Protein AF-A0A2Z5ZAD0-F1 (afdb_monomer)

Nearest PDB structures (foldseek):
  7xzi-assembly1_D  TM=7.780E-01  e=7.429E-01  Chlamydomonas reinhardtii
  8ras-assembly1_K  TM=3.087E-01  e=4.988E+00  Sinapis alba

Radius of gyration: 24.75 Å; Cα contacts (8 Å, |Δi|>4): 267; chains: 1; bounding box: 74×51×70 Å

Mean predicted aligned error: 11.35 Å

Solvent-accessible surface area (backbone atoms only — not comparable to full-atom values): 16618 Å² total; per-residue (Å²): 132,85,52,76,64,58,56,52,50,52,52,49,53,50,50,51,50,51,52,51,50,52,49,31,46,69,38,61,42,81,79,68,78,66,84,68,85,71,83,74,89,68,86,64,77,58,50,71,76,87,48,51,64,97,51,88,67,83,58,90,46,76,68,22,68,76,75,56,51,79,88,71,82,52,67,83,68,75,45,76,42,93,90,40,99,81,20,34,35,30,73,53,41,68,65,64,37,62,55,49,43,44,60,51,48,46,39,39,71,76,67,66,48,58,57,87,43,73,64,58,56,48,50,45,50,46,56,26,47,53,33,48,56,47,40,51,53,49,50,49,48,63,69,47,56,63,50,65,77,76,42,92,64,60,74,70,55,56,66,58,48,62,74,53,42,67,60,50,64,55,46,51,76,78,42,83,64,64,60,92,85,42,69,56,62,62,63,50,50,41,51,54,30,51,49,48,26,50,51,39,33,34,49,47,85,51,54,57,37,49,59,87,63,59,37,84,44,74,47,78,55,94,92,37,80,38,59,26,37,33,40,75,74,82,40,65,54,46,68,78,37,81,55,59,52,71,58,29,45,49,34,65,74,74,36,51,71,55,54,56,53,49,56,66,49,33,80,82,40,97,56,75,67,73,32,75,94,83,110

pLDDT: mean 78.43, std 12.33, range [33.16, 92.31]

Foldseek 3Di:
DCDPVNVVVVVVVVVVVVVVCVVCVVLPNNPCVDPDPDPPDPPPQFAADDWCPPPADDAPDPVCVVPNHQDDFDAFDWADDPPDRQKIKTFGHPLADERGQVVLLCCCPVVVDFDPPPVVVVVLVCQQRVLVVLLVLLVCCVVCVVVVVVDVDCPPVVVSVVVNVVQLVVVVVVDPQDDPNDGVSSVVSNVVSSVSNSNSSNYDYSGVAHPVQWDWDWDQDPNDTTIMTIDDDDHVSQLVDADDLVVLVVCVPPPVVVVVVVVVCCVVGVYDNHHPVVD

Sequence (279 aa):
MTTIGDFILLKLIWIIHKIFRIFSYFLGHPFNKGIKITHTFSDFSKPEHITLWPGIQPALKWTEIFFTPVPKMNLIKKYNQKKFYTSFFTFDYSNINFLPNLISKTFYTHFKIYNEIDSLRKLRKNLFLWPMTYAHMLDIRATSSWFARFNPFDFPWNYFCILIDPFENYITRFLPVELFQVSIEMPFLLLVFGFLADQANHLVYTLPYISSEIKPSGIFIRRKLKKVLMFSTIPILWCKFRIPNDIREFWYSKHFNIIQFLILIKKDLNIDILPDRLI

Structure (mmCIF, N/CA/C/O backbone):
data_AF-A0A2Z5ZAD0-F1
#
_entry.id   AF-A0A2Z5ZAD0-F1
#
loop_
_atom_site.group_PDB
_atom_site.id
_atom_site.type_symbol
_atom_site.label_atom_id
_atom_site.label_alt_id
_atom_site.label_comp_id
_atom_site.label_asym_id
_atom_site.label_entity_id
_atom_site.label_seq_id
_atom_site.pdbx_PDB_ins_code
_atom_site.Cartn_x
_atom_site.Cartn_y
_atom_site.Cartn_z
_atom_site.occupancy
_atom_site.B_iso_or_equiv
_atom_site.auth_seq_id
_atom_site.auth_comp_id
_atom_site.auth_asym_id
_atom_site.auth_atom_id
_atom_site.pdbx_PDB_model_num
ATOM 1 N N . MET A 1 1 ? 40.641 24.802 4.481 1.00 45.94 1 MET A N 1
ATOM 2 C CA . MET A 1 1 ? 39.998 25.086 3.182 1.00 45.94 1 MET A CA 1
ATOM 3 C C . MET A 1 1 ? 38.840 24.116 3.016 1.00 45.94 1 MET A C 1
ATOM 5 O O . MET A 1 1 ? 39.054 23.000 2.569 1.00 45.94 1 MET A O 1
ATOM 9 N N . THR A 1 2 ? 37.644 24.492 3.471 1.00 51.25 2 THR A N 1
ATOM 10 C CA . THR A 1 2 ? 36.408 23.773 3.130 1.00 51.25 2 THR A CA 1
ATOM 11 C C . THR A 1 2 ? 36.163 23.995 1.648 1.00 51.25 2 THR A C 1
ATOM 13 O O . THR A 1 2 ? 36.183 25.131 1.170 1.00 51.25 2 THR A O 1
ATOM 16 N N . THR A 1 3 ? 36.069 22.910 0.893 1.00 65.44 3 THR A N 1
ATOM 17 C CA . THR A 1 3 ? 36.015 23.004 -0.561 1.00 65.44 3 THR A CA 1
ATOM 18 C C . THR A 1 3 ? 34.671 23.602 -0.970 1.00 65.44 3 THR A C 1
ATOM 20 O O . THR A 1 3 ? 33.655 23.393 -0.311 1.00 65.44 3 THR A O 1
ATOM 23 N N . ILE A 1 4 ? 34.641 24.367 -2.062 1.00 68.19 4 ILE A N 1
ATOM 24 C CA . ILE A 1 4 ? 33.407 24.949 -2.625 1.00 68.19 4 ILE A CA 1
ATOM 25 C C . ILE A 1 4 ? 32.317 23.869 -2.825 1.00 68.19 4 ILE A C 1
ATOM 27 O O . ILE A 1 4 ? 31.126 24.158 -2.701 1.00 68.19 4 ILE A O 1
ATOM 31 N N . GLY A 1 5 ? 32.727 22.611 -3.036 1.00 67.25 5 GLY A N 1
ATOM 32 C CA . GLY A 1 5 ? 31.850 21.440 -3.088 1.00 67.25 5 GLY A CA 1
ATOM 33 C C . GLY A 1 5 ? 31.084 21.161 -1.789 1.00 67.25 5 GLY A C 1
ATOM 34 O O . GLY A 1 5 ? 29.883 20.899 -1.850 1.00 67.25 5 GLY A O 1
ATOM 35 N N . ASP A 1 6 ? 31.713 21.303 -0.619 1.00 67.88 6 ASP A N 1
ATOM 36 C CA . ASP A 1 6 ? 31.070 21.067 0.685 1.00 67.88 6 ASP A CA 1
ATOM 37 C C . ASP A 1 6 ? 29.948 22.080 0.952 1.00 67.88 6 ASP A C 1
ATOM 39 O O . ASP A 1 6 ? 28.889 21.744 1.488 1.00 67.88 6 ASP A O 1
ATOM 43 N N . PHE A 1 7 ? 30.146 23.329 0.521 1.00 75.31 7 PHE A N 1
ATOM 44 C CA . PHE A 1 7 ? 29.144 24.386 0.654 1.00 75.31 7 PHE A CA 1
ATOM 45 C C . PHE A 1 7 ? 27.923 24.138 -0.243 1.00 75.31 7 PHE A C 1
ATOM 47 O O . PHE A 1 7 ? 26.784 24.329 0.187 1.00 75.31 7 PHE A O 1
ATOM 54 N N . ILE A 1 8 ? 28.144 23.670 -1.476 1.00 76.94 8 ILE A N 1
ATOM 55 C CA . ILE A 1 8 ? 27.065 23.305 -2.405 1.00 76.94 8 ILE A CA 1
ATOM 56 C C . ILE A 1 8 ? 26.293 22.092 -1.874 1.00 76.94 8 ILE A C 1
ATOM 58 O O . ILE A 1 8 ? 25.061 22.119 -1.863 1.00 76.94 8 ILE A O 1
ATOM 62 N N . LEU A 1 9 ? 26.994 21.073 -1.365 1.00 74.94 9 LEU A N 1
ATOM 63 C CA . LEU A 1 9 ? 26.389 19.885 -0.761 1.00 74.94 9 LEU A CA 1
ATOM 64 C C . LEU A 1 9 ? 25.503 20.254 0.440 1.00 74.94 9 LEU A C 1
ATOM 66 O O . LEU A 1 9 ? 24.348 19.840 0.507 1.00 74.94 9 LEU A O 1
ATOM 70 N N . LEU A 1 10 ? 26.001 21.093 1.353 1.00 80.31 10 LEU A N 1
ATOM 71 C CA . LEU A 1 10 ? 25.234 21.579 2.507 1.00 80.31 10 LEU A CA 1
ATOM 72 C C . LEU A 1 10 ? 23.984 22.356 2.081 1.00 80.31 10 LEU A C 1
ATOM 74 O O . LEU A 1 10 ? 22.907 22.171 2.654 1.00 80.31 10 LEU A O 1
ATOM 78 N N . LYS A 1 11 ? 24.098 23.196 1.047 1.00 83.19 11 LYS A N 1
ATOM 79 C CA . LYS A 1 11 ? 22.971 23.970 0.514 1.00 83.19 11 LYS A CA 1
ATOM 80 C C . LYS A 1 11 ? 21.925 23.062 -0.139 1.00 83.19 11 LYS A C 1
ATOM 82 O O . LYS A 1 11 ? 20.730 23.269 0.069 1.00 83.19 11 LYS A O 1
ATOM 87 N N . LEU A 1 12 ? 22.360 22.027 -0.858 1.00 77.50 12 LEU A N 1
ATOM 88 C CA . LEU A 1 12 ? 21.492 21.004 -1.442 1.00 77.50 12 LEU A CA 1
ATOM 89 C C . LEU A 1 12 ? 20.758 20.213 -0.350 1.00 77.50 12 LEU A C 1
ATOM 91 O O . LEU A 1 12 ? 19.534 20.102 -0.398 1.00 77.50 12 LEU A O 1
ATOM 95 N N . ILE A 1 13 ? 21.476 19.737 0.673 1.00 81.94 13 ILE A N 1
ATOM 96 C CA . ILE A 1 13 ? 20.897 19.027 1.826 1.00 81.94 13 ILE A CA 1
ATOM 97 C C . ILE A 1 13 ? 19.858 19.906 2.529 1.00 81.94 13 ILE A C 1
ATOM 99 O O . ILE A 1 13 ? 18.779 19.427 2.877 1.00 81.94 13 ILE A O 1
ATOM 103 N N . TRP A 1 14 ? 20.133 21.202 2.694 1.00 87.56 14 TRP A N 1
ATOM 104 C CA . TRP A 1 14 ? 19.193 22.139 3.307 1.00 87.56 14 TRP A CA 1
ATOM 105 C C . TRP A 1 14 ? 17.928 22.354 2.462 1.00 87.56 14 TRP A C 1
ATOM 107 O O . TRP A 1 14 ? 16.819 22.364 3.002 1.00 87.56 14 TRP A O 1
ATOM 117 N N . ILE A 1 15 ? 18.065 22.475 1.136 1.00 85.75 15 ILE A N 1
ATOM 118 C CA . ILE A 1 15 ? 16.926 22.579 0.209 1.00 85.75 15 ILE A CA 1
ATOM 119 C C . ILE A 1 15 ? 16.087 21.298 0.247 1.00 85.75 15 ILE A C 1
ATOM 121 O O . ILE A 1 15 ? 14.870 21.375 0.417 1.00 85.75 15 ILE A O 1
ATOM 125 N N . ILE A 1 16 ? 16.729 20.129 0.165 1.00 77.94 16 ILE A N 1
ATOM 126 C CA . ILE A 1 16 ? 16.074 18.820 0.265 1.00 77.94 16 ILE A CA 1
ATOM 127 C C . ILE A 1 16 ? 15.328 18.717 1.598 1.00 77.94 16 ILE A C 1
ATOM 129 O O . ILE A 1 16 ? 14.140 18.402 1.613 1.00 77.94 16 ILE A O 1
ATOM 133 N N . HIS A 1 17 ? 15.970 19.074 2.713 1.00 78.75 17 HIS A N 1
ATOM 134 C CA . HIS A 1 17 ? 15.335 19.094 4.029 1.00 78.75 17 HIS A CA 1
ATOM 135 C C . HIS A 1 17 ? 14.107 20.016 4.064 1.00 78.75 17 HIS A C 1
ATOM 137 O O . HIS A 1 17 ? 13.067 19.637 4.603 1.00 78.75 17 HIS A O 1
ATOM 143 N N . LYS A 1 18 ? 14.182 21.209 3.460 1.00 83.88 18 LYS A N 1
ATOM 144 C CA . LYS A 1 18 ? 13.057 22.153 3.387 1.00 83.88 18 LYS A CA 1
ATOM 145 C C . LYS A 1 18 ? 11.891 21.582 2.578 1.00 83.88 18 LYS A C 1
ATOM 147 O O . LYS A 1 18 ? 10.750 21.686 3.028 1.00 83.88 18 LYS A O 1
ATOM 152 N N . ILE A 1 19 ? 12.172 20.953 1.437 1.00 80.56 19 ILE A N 1
ATOM 153 C CA . ILE A 1 19 ? 11.172 20.281 0.596 1.00 80.56 19 ILE A CA 1
ATOM 154 C C . ILE A 1 19 ? 10.522 19.135 1.375 1.00 80.56 19 ILE A C 1
ATOM 156 O O . ILE A 1 19 ? 9.301 19.112 1.512 1.00 80.56 19 ILE A O 1
ATOM 160 N N . PHE A 1 20 ? 11.315 18.244 1.977 1.00 78.56 20 PHE A N 1
ATOM 161 C CA . PHE A 1 20 ? 10.803 17.150 2.807 1.00 78.56 20 PHE A CA 1
ATOM 162 C C . PHE A 1 20 ? 9.952 17.652 3.967 1.00 78.56 20 PHE A C 1
ATOM 164 O O . PHE A 1 20 ? 8.906 17.077 4.253 1.00 78.56 20 PHE A O 1
ATOM 171 N N . ARG A 1 21 ? 10.358 18.745 4.618 1.00 76.75 21 ARG A N 1
ATOM 172 C CA . ARG A 1 21 ? 9.584 19.353 5.698 1.00 76.75 21 ARG A CA 1
ATOM 173 C C . ARG A 1 21 ? 8.224 19.833 5.193 1.00 76.75 21 ARG A C 1
ATOM 175 O O . ARG A 1 21 ? 7.216 19.527 5.822 1.00 76.75 21 ARG A O 1
ATOM 182 N N . ILE A 1 22 ? 8.180 20.532 4.057 1.00 80.00 22 ILE A N 1
ATOM 183 C CA . ILE A 1 22 ? 6.930 20.993 3.428 1.00 80.00 22 ILE A CA 1
ATOM 184 C C . ILE A 1 22 ? 6.036 19.801 3.065 1.00 80.00 22 ILE A C 1
ATOM 186 O O . ILE A 1 22 ? 4.864 19.787 3.438 1.00 80.00 22 ILE A O 1
ATOM 190 N N . PHE A 1 23 ? 6.589 18.772 2.420 1.00 74.81 23 PHE A N 1
ATOM 191 C CA . PHE A 1 23 ? 5.850 17.554 2.080 1.00 74.81 23 PHE A CA 1
ATOM 192 C C . PHE A 1 23 ? 5.350 16.806 3.322 1.00 74.81 23 PHE A C 1
ATOM 194 O O . PHE A 1 23 ? 4.215 16.342 3.339 1.00 74.81 23 PHE A O 1
ATOM 201 N N . SER A 1 24 ? 6.146 16.733 4.390 1.00 70.00 24 SER A N 1
ATOM 202 C CA . SER A 1 24 ? 5.757 16.110 5.661 1.00 70.00 24 SER A CA 1
ATOM 203 C C . SER A 1 24 ? 4.600 16.858 6.324 1.00 70.00 24 SER A C 1
ATOM 205 O O . SER A 1 24 ? 3.657 16.227 6.801 1.00 70.00 24 SER A O 1
ATOM 207 N N . TYR A 1 25 ? 4.626 18.197 6.315 1.00 73.56 25 TYR A N 1
ATOM 208 C CA . TYR A 1 25 ? 3.500 19.013 6.778 1.00 73.56 25 TYR A CA 1
ATOM 209 C C . TYR A 1 25 ? 2.252 18.779 5.926 1.00 73.56 25 TYR A C 1
ATOM 211 O O . TYR A 1 25 ? 1.181 18.530 6.478 1.00 73.56 25 TYR A O 1
ATOM 219 N N . PHE A 1 26 ? 2.400 18.790 4.600 1.00 73.88 26 PHE A N 1
ATOM 220 C CA . PHE A 1 26 ? 1.304 18.553 3.661 1.00 73.88 26 PHE A CA 1
ATOM 221 C C . PHE A 1 26 ? 0.658 17.171 3.851 1.00 73.88 26 PHE A C 1
ATOM 223 O O . PHE A 1 26 ? -0.564 17.054 3.906 1.00 73.88 26 PHE A O 1
ATOM 230 N N . LEU A 1 27 ? 1.467 16.124 4.033 1.00 72.25 27 LEU A N 1
ATOM 231 C CA . LEU A 1 27 ? 0.997 14.752 4.258 1.00 72.25 27 LEU A CA 1
ATOM 232 C C . LEU A 1 27 ? 0.430 14.518 5.670 1.00 72.25 27 LEU A C 1
ATOM 234 O O . LEU A 1 27 ? -0.158 13.463 5.926 1.00 72.25 27 LEU A O 1
ATOM 238 N N . GLY A 1 28 ? 0.550 15.498 6.574 1.00 58.56 28 GLY A N 1
ATOM 239 C CA . GLY A 1 28 ? -0.015 15.447 7.922 1.00 58.56 28 GLY A CA 1
ATOM 240 C C . GLY A 1 28 ? 0.880 14.768 8.961 1.00 58.56 28 GLY A C 1
ATOM 241 O O . GLY A 1 28 ? 0.366 14.240 9.948 1.00 58.56 28 GLY A O 1
ATOM 242 N N . HIS A 1 29 ? 2.201 14.801 8.767 1.00 57.00 29 HIS A N 1
ATOM 243 C CA . HIS A 1 29 ? 3.218 14.378 9.734 1.00 57.00 29 HIS A CA 1
ATOM 244 C C . HIS A 1 29 ? 3.969 15.605 10.307 1.00 57.00 29 HIS A C 1
ATOM 246 O O . HIS A 1 29 ? 5.145 15.807 9.991 1.00 57.00 29 HIS A O 1
ATOM 252 N N . PRO A 1 30 ? 3.335 16.450 11.150 1.00 43.34 30 PRO A N 1
ATOM 253 C CA . PRO A 1 30 ? 3.954 17.686 11.651 1.00 43.34 30 PRO A CA 1
ATOM 254 C C . PRO A 1 30 ? 5.110 17.435 12.636 1.00 43.34 30 PRO A C 1
ATOM 256 O O . PRO A 1 30 ? 5.986 18.277 12.786 1.00 43.34 30 PRO A O 1
ATOM 259 N N . PHE A 1 31 ? 5.140 16.262 13.281 1.00 43.78 31 PHE A N 1
ATOM 260 C CA . PHE A 1 31 ? 6.159 15.868 14.264 1.00 43.78 31 PHE A CA 1
ATOM 261 C C . PHE A 1 31 ? 7.115 14.786 13.753 1.00 43.78 31 PHE A C 1
ATOM 263 O O . PHE A 1 31 ? 7.682 14.036 14.552 1.00 43.78 31 PHE A O 1
ATOM 270 N N . ASN A 1 32 ? 7.306 14.665 12.437 1.00 44.91 32 ASN A N 1
ATOM 271 C CA . ASN A 1 32 ? 8.368 13.805 11.934 1.00 44.91 32 ASN A CA 1
ATOM 272 C C . ASN A 1 32 ? 9.710 14.467 12.288 1.00 44.91 32 ASN A C 1
ATOM 274 O O . ASN A 1 32 ? 10.131 15.410 11.624 1.00 44.91 32 ASN A O 1
ATOM 278 N N . LYS A 1 33 ? 10.360 14.025 13.374 1.00 39.56 33 LYS A N 1
ATOM 279 C CA . LYS A 1 33 ? 11.606 14.610 13.921 1.00 39.56 33 LYS A CA 1
ATOM 280 C C . LYS A 1 33 ? 12.827 14.453 12.990 1.00 39.56 33 LYS A C 1
ATOM 282 O O . LYS A 1 33 ? 13.954 14.639 13.434 1.00 39.56 33 LYS A O 1
ATOM 287 N N . GLY A 1 34 ? 12.620 14.119 11.716 1.00 41.12 34 GLY A N 1
ATOM 288 C CA . GLY A 1 34 ? 13.658 13.598 10.839 1.00 41.12 34 GLY A CA 1
ATOM 289 C C . GLY A 1 34 ? 14.222 12.283 11.379 1.00 41.12 34 GLY A C 1
ATOM 290 O O . GLY A 1 34 ? 13.707 11.699 12.337 1.00 41.12 34 GLY A O 1
ATOM 291 N N . ILE A 1 35 ? 15.311 11.824 10.770 1.00 37.22 35 ILE A N 1
ATOM 292 C CA . ILE A 1 35 ? 16.129 10.750 11.333 1.00 37.22 35 ILE A CA 1
ATOM 293 C C . ILE A 1 35 ? 16.686 11.262 12.666 1.00 37.22 35 ILE A C 1
ATOM 295 O O . ILE A 1 35 ? 17.512 12.174 12.694 1.00 37.22 35 ILE A O 1
ATOM 299 N N . LYS A 1 36 ? 16.237 10.695 13.788 1.00 34.38 36 LYS A N 1
ATOM 300 C CA . LYS A 1 36 ? 16.936 10.885 15.061 1.00 34.38 36 LYS A CA 1
ATOM 301 C C . LYS A 1 36 ? 18.275 10.157 14.966 1.00 34.38 36 LYS A C 1
ATOM 303 O O . LYS A 1 36 ? 18.300 8.934 14.951 1.00 34.38 36 LYS A O 1
ATOM 308 N N . ILE A 1 37 ? 19.369 10.914 14.960 1.00 37.25 37 ILE A N 1
ATOM 309 C CA . ILE A 1 37 ? 20.755 10.402 14.976 1.00 37.25 37 ILE A CA 1
ATOM 310 C C . ILE A 1 37 ? 21.094 9.712 16.318 1.00 37.25 37 ILE A C 1
ATOM 312 O O . ILE A 1 37 ? 22.136 9.085 16.476 1.00 37.25 37 ILE A O 1
ATOM 316 N N . THR A 1 38 ? 20.200 9.758 17.306 1.00 35.44 38 THR A N 1
ATOM 317 C CA . THR A 1 38 ? 20.381 9.023 18.557 1.00 35.44 38 THR A CA 1
ATOM 318 C C . THR A 1 38 ? 20.033 7.549 18.352 1.00 35.44 38 THR A C 1
ATOM 320 O O . THR A 1 38 ? 18.862 7.168 18.438 1.00 35.44 38 THR A O 1
ATOM 323 N N . HIS A 1 39 ? 21.058 6.729 18.117 1.00 36.38 39 HIS A N 1
ATOM 324 C CA . HIS A 1 39 ? 21.015 5.281 18.310 1.00 36.38 39 HIS A CA 1
ATOM 325 C C . HIS A 1 39 ? 20.691 4.983 19.781 1.00 36.38 39 HIS A C 1
ATOM 327 O O . HIS A 1 39 ? 21.574 4.843 20.621 1.00 36.38 39 HIS A O 1
ATOM 333 N N . THR A 1 40 ? 19.408 4.921 20.132 1.00 33.16 40 THR A N 1
ATOM 334 C CA . THR A 1 40 ? 19.001 4.291 21.388 1.00 33.16 40 THR A CA 1
ATOM 335 C C . THR A 1 40 ? 18.987 2.788 21.166 1.00 33.16 40 THR A C 1
ATOM 337 O O . THR A 1 40 ? 18.059 2.263 20.545 1.00 33.16 40 THR A O 1
ATOM 340 N N . PHE A 1 41 ? 20.035 2.135 21.668 1.00 41.88 41 PHE A N 1
ATOM 341 C CA . PHE A 1 41 ? 20.192 0.690 21.777 1.00 41.88 41 PHE A CA 1
ATOM 342 C C . PHE A 1 41 ? 18.938 0.053 22.393 1.00 41.88 41 PHE A C 1
ATOM 344 O O . PHE A 1 41 ? 18.731 0.035 23.603 1.00 41.88 41 PHE A O 1
ATOM 351 N N . SER A 1 42 ? 18.078 -0.479 21.531 1.00 41.97 42 SER A N 1
ATOM 352 C CA . SER A 1 42 ? 17.225 -1.618 21.860 1.00 41.97 42 SER A CA 1
ATOM 353 C C . SER A 1 42 ? 17.279 -2.551 20.659 1.00 41.97 42 SER A C 1
ATOM 355 O O . SER A 1 42 ? 16.323 -2.659 19.887 1.00 41.97 42 SER A O 1
ATOM 357 N N . ASP A 1 43 ? 18.459 -3.149 20.483 1.00 42.50 43 ASP A N 1
ATOM 358 C CA . ASP A 1 43 ? 18.852 -4.023 19.375 1.00 42.50 43 ASP A CA 1
ATOM 359 C C . ASP A 1 43 ? 18.098 -5.357 19.418 1.00 42.50 43 ASP A C 1
ATOM 361 O O . ASP A 1 43 ? 18.644 -6.438 19.597 1.00 42.50 43 ASP A O 1
ATOM 365 N N . PHE A 1 44 ? 16.790 -5.281 19.219 1.00 55.06 44 PHE A N 1
ATOM 366 C CA . PHE A 1 44 ? 16.128 -6.261 18.387 1.00 55.06 44 PHE A CA 1
ATOM 367 C C . PHE A 1 44 ? 16.104 -5.626 17.007 1.00 55.06 44 PHE A C 1
ATOM 369 O O . PHE A 1 44 ? 15.313 -4.703 16.782 1.00 55.06 44 PHE A O 1
ATOM 376 N N . SER A 1 45 ? 16.989 -6.073 16.114 1.00 66.62 45 SER A N 1
ATOM 377 C CA . SER A 1 45 ? 16.868 -5.755 14.694 1.00 66.62 45 SER A CA 1
ATOM 378 C C . SER A 1 45 ? 15.418 -6.019 14.294 1.00 66.62 45 SER A C 1
ATOM 380 O O . SER A 1 45 ? 14.867 -7.098 14.545 1.00 66.62 45 SER A O 1
ATOM 382 N N . LYS A 1 46 ? 14.738 -4.979 13.799 1.00 72.31 46 LYS A N 1
ATOM 383 C CA . LYS A 1 46 ? 13.356 -5.142 13.359 1.00 72.31 46 LYS A CA 1
ATOM 384 C C . LYS A 1 46 ? 13.370 -6.193 12.253 1.00 72.31 46 LYS A C 1
ATOM 386 O O . LYS A 1 46 ? 14.185 -6.070 11.342 1.00 72.31 46 LYS A O 1
ATOM 391 N N . PRO A 1 47 ? 12.522 -7.229 12.329 1.00 81.31 47 PRO A N 1
ATOM 392 C CA . PRO A 1 47 ? 12.470 -8.202 11.258 1.00 81.31 47 PRO A CA 1
ATOM 393 C C . PRO A 1 47 ? 12.041 -7.497 9.969 1.00 81.31 47 PRO A C 1
ATOM 395 O O . PRO A 1 47 ? 11.148 -6.646 9.984 1.00 81.31 47 PRO A O 1
ATOM 398 N N . GLU A 1 48 ? 12.654 -7.874 8.857 1.00 82.62 48 GLU A N 1
ATOM 399 C CA . GLU A 1 48 ? 12.180 -7.503 7.530 1.00 82.62 48 GLU A CA 1
ATOM 400 C C . GLU A 1 48 ? 11.050 -8.444 7.115 1.00 82.62 48 GLU A C 1
ATOM 402 O O . GLU A 1 48 ? 11.046 -9.641 7.426 1.00 82.62 48 GLU A O 1
ATOM 407 N N . HIS A 1 49 ? 10.044 -7.893 6.443 1.00 84.19 49 HIS A N 1
ATOM 408 C CA . HIS A 1 49 ? 8.981 -8.697 5.866 1.00 84.19 49 HIS A CA 1
ATOM 409 C C . HIS A 1 49 ? 9.460 -9.237 4.517 1.00 84.19 49 HIS A C 1
ATOM 411 O O . HIS A 1 49 ? 9.579 -8.493 3.552 1.00 84.19 49 HIS A O 1
ATOM 417 N N . ILE A 1 50 ? 9.745 -10.537 4.456 1.00 80.62 50 ILE A N 1
ATOM 418 C CA . ILE A 1 50 ? 10.247 -11.174 3.237 1.00 80.62 50 ILE A CA 1
ATOM 419 C C . ILE A 1 50 ? 9.079 -11.407 2.274 1.00 80.62 50 ILE A C 1
ATOM 421 O O . ILE A 1 50 ? 8.159 -12.191 2.537 1.00 80.62 50 ILE A O 1
ATOM 425 N N . THR A 1 51 ? 9.118 -10.720 1.140 1.00 81.19 51 THR A N 1
ATOM 426 C CA . THR A 1 51 ? 8.176 -10.880 0.033 1.00 81.19 51 THR A CA 1
ATOM 427 C C . THR A 1 51 ? 8.655 -11.946 -0.952 1.00 81.19 51 THR A C 1
ATOM 429 O O . THR A 1 51 ? 9.843 -12.220 -1.078 1.00 81.19 51 THR A O 1
ATOM 432 N N . LEU A 1 52 ? 7.715 -12.557 -1.682 1.00 73.88 52 LEU A N 1
ATOM 433 C CA . LEU A 1 52 ? 8.037 -13.449 -2.805 1.00 73.88 52 LEU A CA 1
ATOM 434 C C . LEU A 1 52 ? 8.664 -12.701 -3.989 1.00 73.88 52 LEU A C 1
ATOM 436 O O . LEU A 1 52 ? 9.249 -13.331 -4.849 1.00 73.88 52 LEU A O 1
ATOM 440 N N . TRP A 1 53 ? 8.516 -11.381 -4.045 1.00 69.94 53 TRP A N 1
ATOM 441 C CA . TRP A 1 53 ? 9.110 -10.486 -5.036 1.00 69.94 53 TRP A CA 1
ATOM 442 C C . TRP A 1 53 ? 10.296 -9.740 -4.406 1.00 69.94 53 TRP A C 1
ATOM 444 O O . TRP A 1 53 ? 10.153 -9.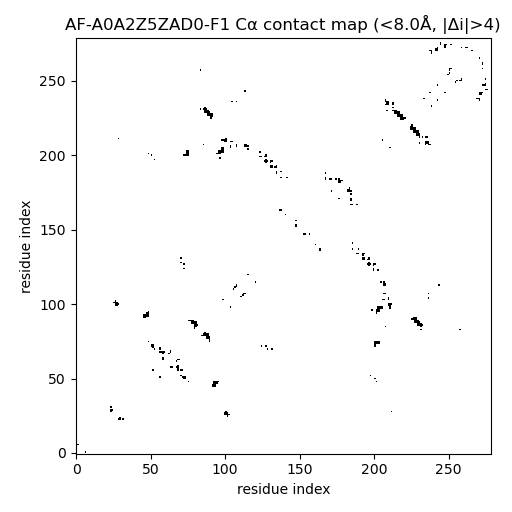353 -3.244 1.00 69.94 53 TRP A O 1
ATOM 454 N N . PRO A 1 54 ? 11.433 -9.524 -5.100 1.00 61.88 54 PRO A N 1
ATOM 455 C CA . PRO A 1 54 ? 11.792 -9.932 -6.471 1.00 61.88 54 PRO A CA 1
ATOM 456 C C . PRO A 1 54 ? 12.203 -11.410 -6.623 1.00 61.88 54 PRO A C 1
ATOM 458 O O . PRO A 1 54 ? 12.743 -11.806 -7.650 1.00 61.88 54 PRO A O 1
ATOM 461 N N . GLY A 1 55 ? 11.982 -12.232 -5.595 1.00 70.06 55 GLY A N 1
ATOM 462 C CA . GLY A 1 55 ? 12.320 -13.654 -5.608 1.00 70.06 55 GLY A CA 1
ATOM 463 C C . GLY A 1 55 ? 11.556 -14.496 -6.641 1.00 70.06 55 GLY A C 1
ATOM 464 O O . GLY A 1 55 ? 10.587 -14.074 -7.274 1.00 70.06 55 GLY A O 1
ATOM 465 N N . ILE A 1 56 ? 12.000 -15.745 -6.782 1.00 69.94 56 ILE A N 1
ATOM 466 C CA . ILE A 1 56 ? 11.388 -16.727 -7.681 1.00 69.94 56 ILE A CA 1
ATOM 467 C C . ILE A 1 56 ? 10.040 -17.165 -7.106 1.00 69.94 56 ILE A C 1
ATOM 469 O O . ILE A 1 56 ? 9.954 -17.648 -5.973 1.00 69.94 56 ILE A O 1
ATOM 473 N N . GLN A 1 57 ? 8.981 -17.024 -7.901 1.00 76.94 57 GLN A N 1
ATOM 474 C CA . GLN A 1 57 ? 7.641 -17.450 -7.511 1.00 76.94 57 GLN A CA 1
ATOM 475 C C . GLN A 1 57 ? 7.337 -18.854 -8.041 1.00 76.94 57 GLN A C 1
ATOM 477 O O . GLN A 1 57 ? 7.548 -19.114 -9.225 1.00 76.94 57 GLN A O 1
ATOM 482 N N . PRO A 1 58 ? 6.791 -19.762 -7.214 1.00 79.88 58 PRO A N 1
ATOM 483 C CA . PRO A 1 58 ? 6.405 -21.079 -7.695 1.00 79.88 58 PRO A CA 1
ATOM 484 C C . PRO A 1 58 ? 5.169 -20.984 -8.602 1.00 79.88 58 PRO A C 1
ATOM 486 O O . PRO A 1 58 ? 4.146 -20.379 -8.236 1.00 79.88 58 PRO A O 1
ATOM 489 N N . ALA A 1 59 ? 5.257 -21.623 -9.769 1.00 83.88 59 ALA A N 1
ATOM 490 C CA . ALA A 1 59 ? 4.119 -21.859 -10.648 1.00 83.88 59 ALA A CA 1
ATOM 491 C C . ALA A 1 59 ? 3.152 -22.855 -9.987 1.00 83.88 59 ALA A C 1
ATOM 493 O O . ALA A 1 59 ? 3.563 -23.899 -9.486 1.00 83.88 59 ALA A O 1
ATOM 494 N N . LEU A 1 60 ? 1.860 -22.522 -9.962 1.00 81.62 60 LEU A N 1
ATOM 495 C CA . LEU A 1 60 ? 0.805 -23.393 -9.421 1.00 81.62 60 LEU A CA 1
ATOM 496 C C . LEU A 1 60 ? 0.011 -24.099 -10.521 1.00 81.62 60 LEU A C 1
ATOM 498 O O . LEU A 1 60 ? -0.643 -25.104 -10.258 1.00 81.62 60 LEU A O 1
ATOM 502 N N . LYS A 1 61 ? 0.019 -23.549 -11.738 1.00 88.50 61 LYS A N 1
ATOM 503 C CA . LYS A 1 61 ? -0.754 -24.044 -12.881 1.00 88.50 61 LYS A CA 1
ATOM 504 C C . LYS A 1 61 ? 0.172 -24.388 -14.038 1.00 88.50 61 LYS A C 1
ATOM 506 O O . LYS A 1 61 ? 1.165 -23.703 -14.245 1.00 88.50 61 LYS A O 1
ATOM 511 N N . TRP A 1 62 ? -0.221 -25.356 -14.864 1.00 87.19 62 TRP A N 1
ATOM 512 C CA . TRP A 1 62 ? 0.496 -25.695 -16.100 1.00 87.19 62 TRP A CA 1
ATOM 513 C C . TRP A 1 62 ? 0.685 -24.491 -17.028 1.00 87.19 62 TRP A C 1
ATOM 515 O O . TRP A 1 62 ? 1.759 -24.307 -17.583 1.00 87.19 62 TRP A O 1
ATOM 525 N N . THR A 1 63 ? -0.310 -23.608 -17.131 1.00 86.12 63 THR A N 1
ATOM 526 C CA . THR A 1 63 ? -0.190 -22.378 -17.930 1.00 86.12 63 THR A CA 1
ATOM 527 C C . THR A 1 63 ? 0.896 -21.433 -17.407 1.00 86.12 63 THR A C 1
ATOM 529 O O . THR A 1 63 ? 1.569 -20.782 -18.195 1.00 86.12 63 THR A O 1
ATOM 532 N N . GLU A 1 64 ? 1.090 -21.373 -16.086 1.00 85.38 64 GLU A N 1
ATOM 533 C CA . GLU A 1 64 ? 2.137 -20.553 -15.456 1.00 85.38 64 GLU A CA 1
ATOM 534 C C . GLU A 1 64 ? 3.540 -21.111 -15.737 1.00 85.38 64 GLU A C 1
ATOM 536 O O . GLU A 1 64 ? 4.494 -20.341 -15.773 1.00 85.38 64 GLU A O 1
ATOM 541 N N . ILE A 1 65 ? 3.664 -22.423 -15.976 1.00 83.19 65 ILE A N 1
ATOM 542 C CA . ILE A 1 65 ? 4.934 -23.063 -16.355 1.00 83.19 65 ILE A CA 1
ATOM 543 C C . ILE A 1 65 ? 5.371 -22.606 -17.753 1.00 83.19 65 ILE A C 1
ATOM 545 O O . ILE A 1 65 ? 6.549 -22.344 -17.962 1.00 83.19 65 ILE A O 1
ATOM 549 N N . PHE A 1 66 ? 4.431 -22.478 -18.695 1.00 77.81 66 PHE A N 1
ATOM 550 C CA . PHE A 1 66 ? 4.742 -22.091 -20.075 1.00 77.81 66 PHE A CA 1
ATOM 551 C C . PHE A 1 66 ? 4.936 -20.583 -20.273 1.00 77.81 66 PHE A C 1
ATOM 553 O O . PHE A 1 66 ? 5.797 -20.189 -21.051 1.00 77.81 66 PHE A O 1
ATOM 560 N N . PHE A 1 67 ? 4.141 -19.739 -19.605 1.00 73.62 67 PHE A N 1
ATOM 561 C CA . PHE A 1 67 ? 4.094 -18.299 -19.902 1.00 73.62 67 PHE A CA 1
ATOM 562 C C . PHE A 1 67 ? 4.756 -17.389 -18.863 1.00 73.62 67 PHE A C 1
ATOM 564 O O . PHE A 1 67 ? 4.936 -16.215 -19.168 1.00 73.62 67 PHE A O 1
ATOM 571 N N . THR A 1 68 ? 5.153 -17.910 -17.692 1.00 76.31 68 THR A N 1
ATOM 572 C CA . THR A 1 68 ? 5.584 -17.199 -16.459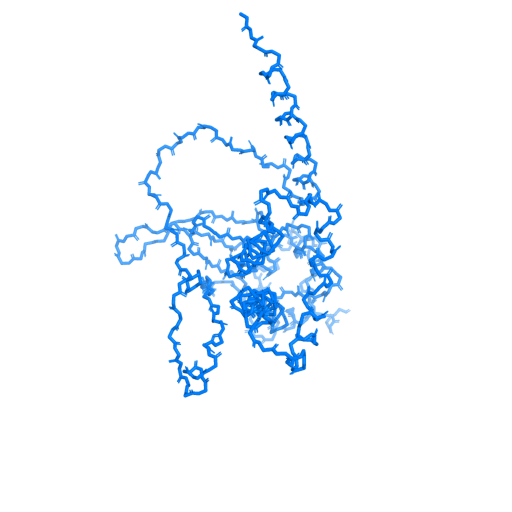 1.00 76.31 68 THR A CA 1
ATOM 573 C C . THR A 1 68 ? 4.477 -17.176 -15.392 1.00 76.31 68 THR A C 1
ATOM 575 O O . THR A 1 68 ? 3.302 -16.955 -15.712 1.00 76.31 68 THR A O 1
ATOM 578 N N . PRO A 1 69 ? 4.804 -17.405 -14.103 1.00 82.06 69 PRO A N 1
ATOM 579 C CA . PRO A 1 69 ? 3.837 -17.312 -13.016 1.00 82.06 69 PRO A CA 1
ATOM 580 C C . PRO A 1 69 ? 3.285 -15.898 -12.849 1.00 82.06 69 PRO A C 1
ATOM 582 O O . PRO A 1 69 ? 4.024 -14.917 -12.829 1.00 82.06 69 PRO A O 1
ATOM 585 N N . VAL A 1 70 ? 1.967 -15.803 -12.649 1.00 83.00 70 VAL A N 1
ATOM 586 C CA . VAL A 1 70 ? 1.317 -14.534 -12.304 1.00 83.00 70 VAL A CA 1
ATOM 587 C C . VAL A 1 70 ? 1.869 -14.053 -10.961 1.00 83.00 70 VAL A C 1
ATOM 589 O O . VAL A 1 70 ? 1.845 -14.823 -9.993 1.00 83.00 70 VAL A O 1
ATOM 592 N N . PRO A 1 71 ? 2.302 -12.786 -10.862 1.00 84.81 71 PRO A N 1
ATOM 593 C CA . PRO A 1 71 ? 2.905 -12.264 -9.651 1.00 84.81 71 PRO A CA 1
ATOM 594 C C . PRO A 1 71 ? 1.917 -12.288 -8.481 1.00 84.81 71 PRO A C 1
ATOM 596 O O . PRO A 1 71 ? 0.820 -11.721 -8.529 1.00 84.81 71 PRO A O 1
ATOM 599 N N . LYS A 1 72 ? 2.320 -12.946 -7.397 1.00 85.56 72 LYS A N 1
ATOM 600 C CA . LYS A 1 72 ? 1.548 -13.085 -6.160 1.00 85.56 72 LYS A CA 1
ATOM 601 C C . LYS A 1 72 ? 2.008 -12.062 -5.131 1.00 85.56 72 LYS A C 1
ATOM 603 O O . LYS A 1 72 ? 3.202 -11.875 -4.905 1.00 85.56 72 LYS A O 1
ATOM 608 N N . MET A 1 73 ? 1.032 -11.431 -4.483 1.00 86.75 73 MET A N 1
ATOM 609 C CA . MET A 1 73 ? 1.275 -10.515 -3.374 1.00 86.75 73 MET A CA 1
ATOM 610 C C . MET A 1 73 ? 1.472 -11.279 -2.071 1.00 86.75 73 MET A C 1
ATOM 612 O O . MET A 1 73 ? 0.641 -12.114 -1.707 1.00 86.75 73 MET A O 1
ATOM 616 N N . ASN A 1 74 ? 2.496 -10.893 -1.316 1.00 86.81 74 ASN A N 1
ATOM 617 C CA . ASN A 1 74 ? 2.653 -11.286 0.078 1.00 86.81 74 ASN A CA 1
ATOM 618 C C . ASN A 1 74 ? 2.296 -10.102 0.964 1.00 86.81 74 ASN A C 1
ATOM 620 O O . ASN A 1 74 ? 3.070 -9.159 1.085 1.00 86.81 74 ASN A O 1
ATOM 624 N N . LEU A 1 75 ? 1.114 -10.155 1.571 1.00 88.12 75 LEU A N 1
ATOM 625 C CA . LEU A 1 75 ? 0.615 -9.079 2.417 1.00 88.12 75 LEU A CA 1
ATOM 626 C C . LEU A 1 75 ? 0.979 -9.310 3.882 1.00 88.12 75 LEU A C 1
ATOM 628 O O . LEU A 1 75 ? 0.842 -10.418 4.410 1.00 88.12 75 LEU A O 1
ATOM 632 N N . ILE A 1 76 ? 1.321 -8.220 4.565 1.00 87.56 76 ILE A N 1
ATOM 633 C CA . ILE A 1 76 ? 1.454 -8.209 6.020 1.00 87.56 76 ILE A CA 1
ATOM 634 C C . ILE A 1 76 ? 0.089 -8.515 6.647 1.00 87.56 76 ILE A C 1
ATOM 636 O O . ILE A 1 76 ? -0.919 -7.853 6.380 1.00 87.56 76 ILE A O 1
ATOM 640 N N . LYS A 1 77 ? 0.058 -9.538 7.503 1.00 87.00 77 LYS A N 1
ATOM 641 C CA . LYS A 1 77 ? -1.169 -9.996 8.162 1.00 87.00 77 LYS A CA 1
ATOM 642 C C . LYS A 1 77 ? -1.600 -9.028 9.261 1.00 87.00 77 LYS A C 1
ATOM 644 O O . LYS A 1 77 ? -0.790 -8.605 10.087 1.00 87.00 77 LYS A O 1
ATOM 649 N N . LYS A 1 78 ? -2.905 -8.762 9.307 1.00 87.38 78 LYS A N 1
ATOM 650 C CA . LYS A 1 78 ? -3.580 -8.067 10.406 1.00 87.38 78 LYS A CA 1
ATOM 651 C C . LYS A 1 78 ? -4.298 -9.069 11.289 1.00 87.38 78 LYS A C 1
ATOM 653 O O . LYS A 1 78 ? -4.927 -10.000 10.787 1.00 87.38 78 LYS A O 1
ATOM 658 N N . TYR A 1 79 ? -4.235 -8.845 12.592 1.00 86.62 79 TYR A N 1
ATOM 659 C CA . TYR A 1 79 ? -4.93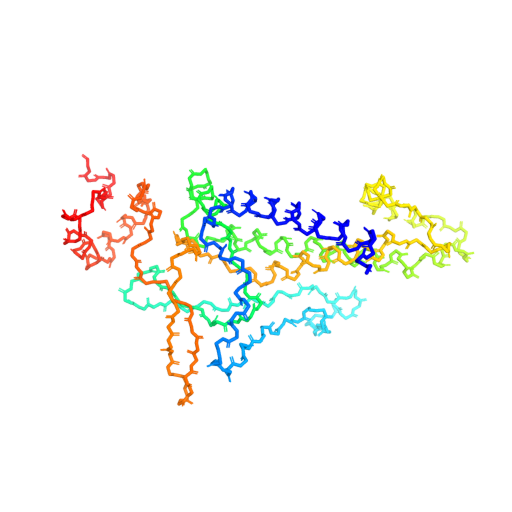1 -9.656 13.577 1.00 86.62 79 TYR A CA 1
ATOM 660 C C . TYR A 1 79 ? -5.947 -8.790 14.313 1.00 86.62 79 TYR A C 1
ATOM 662 O O . TYR A 1 79 ? -5.577 -7.858 15.030 1.00 86.62 79 TYR A O 1
ATOM 670 N N . ASN A 1 80 ? -7.228 -9.101 14.129 1.00 83.69 80 ASN A N 1
ATOM 671 C CA . ASN A 1 80 ? -8.315 -8.391 14.796 1.00 83.69 80 ASN A CA 1
ATOM 672 C C . ASN A 1 80 ? -8.371 -8.802 16.269 1.00 83.69 80 ASN A C 1
ATOM 674 O O . ASN A 1 80 ? -8.306 -9.988 16.604 1.00 83.69 80 ASN A O 1
ATOM 678 N N . GLN A 1 81 ? -8.502 -7.822 17.157 1.00 76.75 81 GLN A N 1
ATOM 679 C CA . GLN A 1 81 ? -8.713 -8.070 18.574 1.00 76.75 81 GLN A CA 1
ATOM 680 C C . GLN A 1 81 ? -10.208 -8.197 18.857 1.00 76.75 81 GLN A C 1
ATOM 682 O O . GLN A 1 81 ? -11.024 -7.436 18.356 1.00 76.75 81 GLN A O 1
ATOM 687 N N . LYS A 1 82 ? -10.583 -9.143 19.721 1.00 64.56 82 LYS A N 1
ATOM 688 C CA . LYS A 1 82 ? -11.996 -9.393 20.055 1.00 64.56 82 LYS A CA 1
ATOM 689 C C . LYS A 1 82 ? -12.652 -8.282 20.893 1.00 64.56 82 LYS A C 1
ATOM 691 O O . LYS A 1 82 ? -13.868 -8.273 21.016 1.00 64.56 82 LYS A O 1
ATOM 696 N N . LYS A 1 83 ? -11.868 -7.383 21.509 1.00 57.50 83 LYS A N 1
ATOM 697 C CA . LYS A 1 83 ? -12.372 -6.399 22.488 1.00 57.50 83 LYS A CA 1
ATOM 698 C C . LYS A 1 83 ? -13.084 -5.197 21.854 1.00 57.50 83 LYS A C 1
ATOM 700 O O . LYS A 1 83 ? -13.969 -4.640 22.489 1.00 57.50 83 LYS A O 1
ATOM 705 N N . PHE A 1 84 ? -12.711 -4.796 20.639 1.00 59.59 84 PHE A N 1
ATOM 706 C CA . PHE A 1 84 ? -13.336 -3.694 19.902 1.00 59.59 84 PHE A CA 1
ATOM 707 C C . PHE A 1 84 ? -13.373 -4.077 18.420 1.00 59.59 84 PHE A C 1
ATOM 709 O O . PHE A 1 84 ? -12.362 -4.526 17.897 1.00 59.59 84 PHE A O 1
ATOM 716 N N . TYR A 1 85 ? -14.506 -3.921 17.727 1.00 62.41 85 TYR A N 1
ATOM 717 C CA . TYR A 1 85 ? -14.697 -4.501 16.377 1.00 62.41 85 TYR A CA 1
ATOM 718 C C . TYR A 1 85 ? -13.701 -3.997 15.339 1.00 62.41 85 TYR A C 1
ATOM 720 O O . TYR A 1 85 ? -13.452 -4.671 14.343 1.00 62.41 85 TYR A O 1
ATOM 728 N N . THR A 1 86 ? -13.128 -2.823 15.576 1.00 71.62 86 THR A N 1
ATOM 729 C CA . THR A 1 86 ? -12.140 -2.215 14.694 1.00 71.62 86 THR A CA 1
ATOM 730 C C . THR A 1 86 ? -10.722 -2.326 15.215 1.00 71.62 8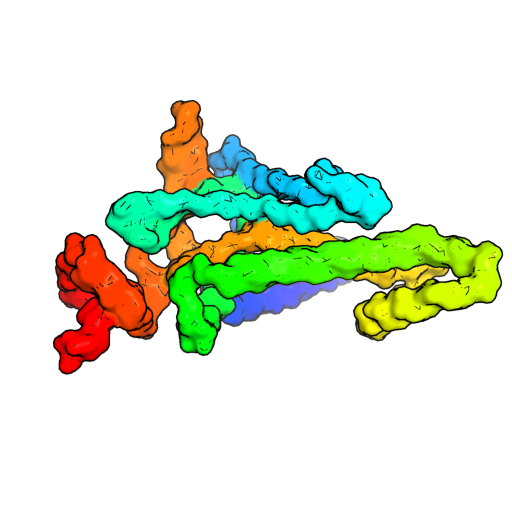6 THR A C 1
ATOM 732 O O . THR A 1 86 ? -9.806 -2.034 14.456 1.00 71.62 86 THR A O 1
ATOM 735 N N . SER A 1 87 ? -10.498 -2.741 16.467 1.00 82.88 87 SER A N 1
ATOM 736 C CA . SER A 1 87 ? -9.137 -2.799 16.981 1.00 82.88 87 SER A CA 1
ATOM 737 C C . SER A 1 87 ? -8.382 -3.967 16.362 1.00 82.88 87 SER A C 1
ATOM 739 O O . SER A 1 87 ? -8.823 -5.118 16.353 1.00 82.88 87 SER A O 1
ATOM 741 N N . PHE A 1 88 ? -7.209 -3.668 15.823 1.00 88.88 88 PHE A N 1
ATOM 742 C CA . PHE A 1 88 ? -6.340 -4.658 15.213 1.00 88.88 88 PHE A CA 1
ATOM 743 C C . PHE A 1 88 ? -4.893 -4.375 15.580 1.00 88.88 88 PHE A C 1
ATOM 745 O O . PHE A 1 88 ? -4.521 -3.288 16.032 1.00 88.88 88 PHE A O 1
ATOM 752 N N . PHE A 1 89 ? -4.065 -5.389 15.386 1.00 89.62 89 PHE A N 1
ATOM 753 C CA . PHE A 1 89 ? -2.632 -5.249 15.519 1.00 89.62 89 PHE A CA 1
ATOM 754 C C . PHE A 1 89 ? -1.896 -5.897 14.351 1.00 89.62 89 PHE A C 1
ATOM 756 O O . PHE A 1 89 ? -2.371 -6.858 13.737 1.00 89.62 89 PHE A O 1
ATOM 763 N N . THR A 1 90 ? -0.717 -5.362 14.057 1.00 90.19 90 THR A N 1
ATOM 764 C CA . THR A 1 90 ? 0.226 -5.884 13.063 1.00 90.19 90 THR A CA 1
ATOM 765 C C . THR A 1 90 ? 1.601 -6.015 13.695 1.00 90.19 90 THR A C 1
ATOM 767 O O . THR A 1 90 ? 1.945 -5.261 14.601 1.00 90.19 90 THR A O 1
ATOM 770 N N . PHE A 1 91 ? 2.414 -6.963 13.237 1.00 88.12 91 PHE A N 1
ATOM 771 C CA . PHE A 1 91 ? 3.809 -7.020 13.678 1.00 88.12 91 PHE A CA 1
ATOM 772 C C . PHE A 1 91 ? 4.563 -5.765 13.240 1.00 88.12 91 PHE A C 1
ATOM 774 O O . PHE A 1 91 ? 4.221 -5.181 12.219 1.00 88.12 91 PHE A O 1
ATOM 781 N N . ASP A 1 92 ? 5.544 -5.338 14.032 1.00 88.75 92 ASP A N 1
ATOM 782 C CA . ASP A 1 92 ? 6.434 -4.228 13.681 1.00 88.75 92 ASP A CA 1
ATOM 783 C C . ASP A 1 92 ? 7.577 -4.771 12.806 1.00 88.75 92 ASP A C 1
ATOM 785 O O . ASP A 1 92 ? 8.519 -5.379 13.320 1.00 88.75 92 ASP A O 1
ATOM 789 N N . TYR A 1 93 ? 7.454 -4.606 11.487 1.00 87.62 93 TYR A N 1
ATOM 790 C CA . TYR A 1 93 ? 8.519 -4.864 10.512 1.00 87.62 93 TYR A CA 1
ATOM 791 C C . TYR A 1 93 ? 9.194 -3.537 10.131 1.00 87.62 93 TYR A C 1
ATOM 793 O O . TYR A 1 93 ? 8.589 -2.470 10.236 1.00 87.62 93 TYR A O 1
ATOM 801 N N . SER A 1 94 ? 10.444 -3.582 9.676 1.00 84.25 94 SER A N 1
ATOM 802 C CA . SER A 1 94 ? 11.162 -2.385 9.200 1.00 84.25 94 SER A CA 1
ATOM 803 C C . SER A 1 94 ? 10.539 -1.778 7.940 1.00 84.25 94 SER A C 1
ATOM 805 O O . SER A 1 94 ? 10.456 -0.559 7.832 1.00 84.25 94 SER A O 1
ATOM 807 N N . ASN A 1 95 ? 10.051 -2.624 7.029 1.00 86.62 95 ASN A N 1
ATOM 808 C CA . ASN A 1 95 ? 9.612 -2.220 5.690 1.00 86.62 95 ASN A CA 1
ATOM 809 C C . ASN A 1 95 ? 8.099 -1.951 5.621 1.00 86.62 95 ASN A C 1
ATOM 811 O O . ASN A 1 95 ? 7.526 -1.992 4.543 1.00 86.62 95 ASN A O 1
ATOM 815 N N . ILE A 1 96 ? 7.409 -1.747 6.752 1.00 87.56 96 ILE A N 1
ATOM 816 C CA . ILE A 1 96 ? 5.957 -1.504 6.727 1.00 87.56 96 ILE A CA 1
ATOM 817 C C . ILE A 1 96 ? 5.675 -0.093 6.255 1.00 87.56 96 ILE A C 1
ATOM 819 O O . ILE A 1 96 ? 6.091 0.874 6.892 1.00 87.56 96 ILE A O 1
ATOM 823 N N . ASN A 1 97 ? 4.834 0.006 5.231 1.00 87.88 97 ASN A N 1
ATOM 824 C CA . ASN A 1 97 ? 4.329 1.282 4.767 1.00 87.88 97 ASN A CA 1
ATOM 825 C C . ASN A 1 97 ? 2.860 1.423 5.139 1.00 87.88 97 ASN A C 1
ATOM 827 O O . ASN A 1 97 ? 2.013 0.589 4.808 1.00 87.88 97 ASN A O 1
ATOM 831 N N . PHE A 1 98 ? 2.552 2.507 5.839 1.00 89.94 98 PHE A N 1
ATOM 832 C CA . PHE A 1 98 ? 1.181 2.901 6.113 1.00 89.94 98 PHE A CA 1
ATOM 833 C C . PHE A 1 98 ? 0.746 3.991 5.152 1.00 89.94 98 PHE A C 1
ATOM 835 O O . PHE A 1 98 ? 1.552 4.765 4.637 1.00 89.94 98 PHE A O 1
ATOM 842 N N . LEU A 1 99 ? -0.562 4.080 4.952 1.00 87.62 99 LEU A N 1
ATOM 843 C CA . LEU A 1 99 ? -1.130 5.161 4.172 1.00 87.62 99 LEU A CA 1
ATOM 844 C C . LEU A 1 99 ? -0.904 6.510 4.895 1.00 87.62 99 LEU A C 1
ATOM 846 O O . LEU A 1 99 ? -1.167 6.607 6.104 1.00 87.62 99 LEU A O 1
ATOM 850 N N . PRO A 1 100 ? -0.461 7.562 4.184 1.00 89.19 100 PRO A N 1
ATOM 851 C CA . PRO A 1 100 ? -0.349 8.901 4.749 1.00 89.19 100 PRO A CA 1
ATOM 852 C C . PRO A 1 100 ? -1.674 9.410 5.325 1.00 89.19 100 PRO A C 1
ATOM 854 O O . PRO A 1 100 ? -2.759 9.068 4.841 1.00 89.19 1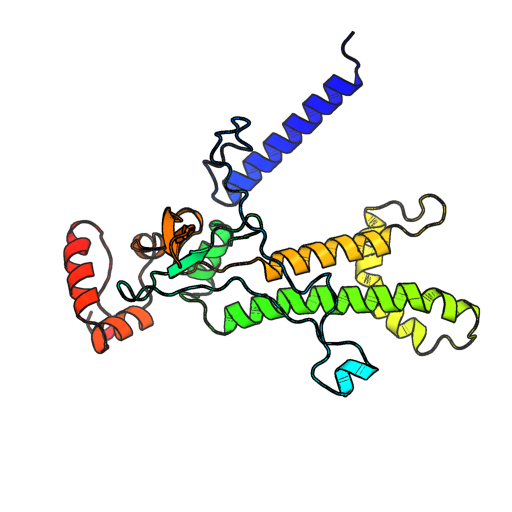00 PRO A O 1
ATOM 857 N N . ASN A 1 101 ? -1.593 10.275 6.336 1.00 88.75 101 ASN A N 1
ATOM 858 C CA . ASN A 1 101 ? -2.765 10.765 7.068 1.00 88.75 101 ASN A CA 1
ATOM 859 C C . ASN A 1 101 ? -3.756 11.497 6.160 1.00 88.75 101 ASN A C 1
ATOM 861 O O . ASN A 1 101 ? -4.965 11.285 6.262 1.00 88.75 101 ASN A O 1
ATOM 865 N N . LEU A 1 102 ? -3.237 12.330 5.253 1.00 87.25 102 LEU A N 1
ATOM 866 C CA . LEU A 1 102 ? -4.047 13.058 4.279 1.00 87.25 102 LEU A CA 1
ATOM 867 C C . LEU A 1 102 ? -4.850 12.100 3.393 1.00 87.25 102 LEU A C 1
ATOM 869 O O . LEU A 1 102 ? -6.054 12.272 3.245 1.00 87.25 102 LEU A O 1
ATOM 873 N N . ILE A 1 103 ? -4.193 11.070 2.858 1.00 88.56 103 ILE A N 1
ATOM 874 C CA . ILE A 1 103 ? -4.808 10.108 1.939 1.00 88.56 103 ILE A CA 1
ATOM 875 C C . ILE A 1 103 ? -5.843 9.247 2.679 1.00 88.56 103 ILE A C 1
ATOM 877 O O . ILE A 1 103 ? -6.944 9.020 2.185 1.00 88.56 103 ILE A O 1
ATOM 881 N N . SER A 1 104 ? -5.540 8.819 3.907 1.00 88.38 104 SER A N 1
ATOM 882 C CA . SER A 1 104 ? -6.516 8.113 4.750 1.00 88.38 104 SER A CA 1
ATOM 883 C C . SER A 1 104 ? -7.757 8.972 5.005 1.00 88.38 104 SER A C 1
ATOM 885 O O . SER A 1 104 ? -8.887 8.499 4.884 1.00 88.38 104 SER A O 1
ATOM 887 N N . LYS A 1 105 ? -7.562 10.263 5.296 1.00 89.44 105 LYS A N 1
ATOM 888 C CA . LYS A 1 105 ? -8.659 11.213 5.489 1.00 89.44 105 LYS A CA 1
ATOM 889 C C . LYS A 1 105 ? -9.471 11.405 4.207 1.00 89.44 105 LYS A C 1
ATOM 891 O O . LYS A 1 105 ? -10.694 11.407 4.289 1.00 89.44 105 LYS A O 1
ATOM 896 N N . THR A 1 106 ? -8.837 11.538 3.039 1.00 88.81 106 THR A N 1
ATOM 897 C CA . THR A 1 106 ? -9.565 11.724 1.773 1.00 88.81 106 THR A CA 1
ATOM 898 C C . THR A 1 106 ? -10.382 10.493 1.395 1.00 88.81 106 THR A C 1
ATOM 900 O O . THR A 1 106 ? -11.524 10.658 0.964 1.00 88.81 106 THR A O 1
ATOM 903 N N . PHE A 1 107 ? -9.865 9.279 1.620 1.00 87.62 107 PHE A N 1
ATOM 904 C CA . PHE A 1 107 ? -10.640 8.044 1.457 1.00 87.62 107 PHE A CA 1
ATOM 905 C C . PHE A 1 107 ? -11.866 7.999 2.367 1.00 87.62 107 PHE A C 1
ATOM 907 O O . PHE A 1 107 ? -12.950 7.620 1.920 1.00 87.62 107 PHE A O 1
ATOM 914 N N . TYR A 1 108 ? -11.718 8.448 3.611 1.00 86.81 108 TYR A N 1
ATOM 915 C CA . TYR A 1 108 ? -12.832 8.505 4.548 1.00 86.81 108 TYR A CA 1
ATOM 916 C C . TYR A 1 108 ? -13.885 9.549 4.139 1.00 86.81 108 TYR A C 1
ATOM 918 O O . TYR A 1 108 ? -15.076 9.247 4.120 1.00 86.81 108 TYR A O 1
ATOM 926 N N . THR A 1 109 ? -13.473 10.777 3.803 1.00 86.75 109 THR A N 1
ATOM 927 C CA . THR A 1 109 ? -14.409 11.891 3.569 1.00 86.75 109 THR A CA 1
ATOM 928 C C . THR A 1 109 ? -15.039 11.875 2.179 1.00 86.75 109 THR A C 1
ATOM 930 O O . THR A 1 109 ? -16.248 12.048 2.067 1.00 86.75 109 THR A O 1
ATOM 933 N N . HIS A 1 110 ? -14.241 11.685 1.122 1.00 87.25 110 HIS A N 1
ATOM 934 C CA . HIS A 1 110 ? -14.709 11.801 -0.265 1.00 87.25 110 HIS A CA 1
ATOM 935 C C . HIS A 1 110 ? -15.229 10.471 -0.800 1.00 87.25 110 HIS A C 1
ATOM 937 O O . HIS A 1 110 ? -16.293 10.422 -1.407 1.00 87.25 110 HIS A O 1
ATOM 943 N N . PHE A 1 111 ? -14.495 9.385 -0.547 1.00 83.06 111 PHE A N 1
ATOM 944 C CA . PHE A 1 111 ? -14.856 8.064 -1.060 1.00 83.06 111 PHE A CA 1
ATOM 945 C C . PHE A 1 111 ? -15.783 7.284 -0.119 1.00 83.06 111 PHE A C 1
ATOM 947 O O . PHE A 1 111 ? -16.267 6.224 -0.507 1.00 83.06 111 PHE A O 1
ATOM 954 N N . LYS A 1 112 ? -16.044 7.798 1.097 1.00 83.44 112 LYS A N 1
ATOM 955 C CA . LYS A 1 112 ? -16.889 7.155 2.120 1.00 83.44 112 LYS A CA 1
ATOM 956 C C . LYS A 1 112 ? -16.470 5.702 2.396 1.00 83.44 112 LYS A C 1
ATOM 958 O O . LYS A 1 112 ? -17.301 4.830 2.628 1.00 83.44 112 LYS A O 1
ATOM 963 N N . ILE A 1 113 ? -15.163 5.429 2.345 1.00 78.75 113 ILE A N 1
ATOM 964 C CA . ILE A 1 113 ? -14.615 4.098 2.616 1.00 78.75 113 ILE A CA 1
ATOM 965 C C . ILE A 1 113 ? -14.193 4.034 4.078 1.00 78.75 113 ILE A C 1
ATOM 967 O O . ILE A 1 113 ? -13.255 4.710 4.502 1.00 78.75 113 ILE A O 1
ATOM 971 N N . TYR A 1 114 ? -14.891 3.202 4.845 1.00 73.69 114 TYR A N 1
ATOM 972 C CA . TYR A 1 114 ? -14.787 3.209 6.305 1.00 73.69 114 TYR A CA 1
ATOM 973 C C . TYR A 1 114 ? -13.999 2.035 6.884 1.00 73.69 114 TYR A C 1
ATOM 975 O O . TYR A 1 114 ? -13.340 2.192 7.906 1.00 73.69 114 TYR A O 1
ATOM 983 N N . ASN A 1 115 ? -14.013 0.892 6.201 1.00 72.62 115 ASN A N 1
ATOM 984 C CA . ASN A 1 115 ? -13.240 -0.300 6.542 1.00 72.62 115 ASN A CA 1
ATOM 985 C C . ASN A 1 115 ? -12.432 -0.760 5.320 1.00 72.62 115 ASN A C 1
ATOM 987 O O . ASN A 1 115 ? -12.624 -0.251 4.213 1.00 72.62 115 ASN A O 1
ATOM 991 N N . GLU A 1 116 ? -11.547 -1.746 5.499 1.00 64.88 116 GLU A N 1
ATOM 992 C CA . GLU A 1 116 ? -10.926 -2.466 4.378 1.00 64.88 116 GLU A CA 1
ATOM 993 C C . GLU A 1 116 ? -11.996 -3.303 3.656 1.00 64.88 116 GLU A C 1
ATOM 995 O O . GLU A 1 116 ? -12.139 -4.504 3.868 1.00 64.88 116 GLU A O 1
ATOM 1000 N N . ILE A 1 117 ? -12.803 -2.623 2.843 1.00 69.31 117 ILE A N 1
ATOM 1001 C CA . ILE A 1 117 ? -13.800 -3.211 1.952 1.00 69.31 117 ILE A CA 1
ATOM 1002 C C . ILE A 1 117 ? -13.056 -3.876 0.785 1.00 69.31 117 ILE A C 1
ATOM 1004 O O . ILE A 1 117 ? -11.926 -3.507 0.441 1.00 69.31 117 ILE A O 1
ATOM 1008 N N . ASP A 1 118 ? -13.708 -4.840 0.137 1.00 71.62 118 ASP A N 1
ATOM 1009 C CA . ASP A 1 118 ? -13.220 -5.533 -1.059 1.00 71.62 118 ASP A CA 1
ATOM 1010 C C . ASP A 1 118 ? -12.649 -4.597 -2.134 1.00 71.62 118 ASP A C 1
ATOM 1012 O O . ASP A 1 118 ? -11.706 -4.968 -2.835 1.00 71.62 118 ASP A O 1
ATOM 1016 N N . SER A 1 119 ? -13.150 -3.362 -2.216 1.00 81.00 119 SER A N 1
ATOM 1017 C CA . SER A 1 119 ? -12.678 -2.316 -3.123 1.00 81.00 119 SER A CA 1
ATOM 1018 C C . SER A 1 119 ? -11.235 -1.875 -2.855 1.00 81.00 119 SER A C 1
ATOM 1020 O O . SER A 1 119 ? -10.433 -1.885 -3.786 1.00 81.00 119 SER A O 1
ATOM 1022 N N . LEU A 1 120 ? -10.857 -1.548 -1.613 1.00 84.75 120 LEU A N 1
ATOM 1023 C CA . LEU A 1 120 ? -9.476 -1.160 -1.273 1.00 84.75 120 LEU A CA 1
ATOM 1024 C C . LEU A 1 120 ? -8.509 -2.324 -1.461 1.00 84.75 120 LEU A C 1
ATOM 1026 O O . LEU A 1 120 ? -7.396 -2.152 -1.959 1.00 84.75 120 LEU A O 1
ATOM 1030 N N . ARG A 1 121 ? -8.954 -3.534 -1.118 1.00 86.38 121 ARG A N 1
ATOM 1031 C CA . ARG A 1 121 ? -8.182 -4.753 -1.355 1.00 86.38 121 ARG A CA 1
ATOM 1032 C C . ARG A 1 121 ? -7.939 -4.977 -2.851 1.00 86.38 121 ARG A C 1
ATOM 1034 O O . ARG A 1 121 ? -6.814 -5.298 -3.233 1.00 86.38 121 ARG A O 1
ATOM 1041 N N . LYS A 1 122 ? -8.959 -4.765 -3.691 1.00 88.88 122 LYS A N 1
ATOM 1042 C CA . LYS A 1 122 ? -8.851 -4.824 -5.156 1.00 88.88 122 LYS A CA 1
ATOM 1043 C C . LYS A 1 122 ? -7.947 -3.718 -5.700 1.00 88.88 122 LYS A C 1
ATOM 1045 O O . LYS A 1 122 ? -7.111 -3.998 -6.550 1.00 88.88 122 LYS A O 1
ATOM 1050 N N . LEU A 1 123 ? -8.058 -2.499 -5.176 1.00 89.00 123 LEU A N 1
ATOM 1051 C CA . LEU A 1 123 ? -7.221 -1.367 -5.567 1.00 89.00 123 LEU A CA 1
ATOM 1052 C C . LEU A 1 123 ? -5.742 -1.651 -5.290 1.00 89.00 123 LEU A C 1
ATOM 1054 O O . LEU A 1 123 ? -4.935 -1.522 -6.203 1.00 89.00 123 LEU A O 1
ATOM 1058 N N . ARG A 1 124 ? -5.383 -2.122 -4.088 1.00 89.44 124 ARG A N 1
ATOM 1059 C CA . ARG A 1 124 ? -3.997 -2.516 -3.773 1.00 89.44 124 ARG A CA 1
ATOM 1060 C C . ARG A 1 124 ? -3.496 -3.634 -4.680 1.00 89.44 124 ARG A C 1
ATOM 1062 O O . ARG A 1 124 ? -2.373 -3.566 -5.163 1.00 89.44 124 ARG A O 1
ATOM 1069 N N . LYS A 1 125 ? -4.335 -4.645 -4.931 1.00 90.94 125 LYS A N 1
ATOM 1070 C CA . LYS A 1 125 ? -3.994 -5.743 -5.843 1.00 90.94 125 LYS A CA 1
ATOM 1071 C C . LYS A 1 125 ? -3.690 -5.232 -7.246 1.00 90.94 125 LYS A C 1
ATOM 1073 O O . LYS A 1 125 ? -2.705 -5.648 -7.841 1.00 90.94 125 LYS A O 1
ATOM 1078 N N . ASN A 1 126 ? -4.504 -4.311 -7.746 1.00 92.25 126 ASN A N 1
ATOM 1079 C CA . ASN A 1 126 ? -4.284 -3.692 -9.043 1.00 92.25 126 ASN A CA 1
ATOM 1080 C C . ASN A 1 126 ? -3.005 -2.843 -9.035 1.00 92.25 126 ASN A C 1
ATOM 1082 O O . ASN A 1 126 ? -2.198 -2.982 -9.944 1.00 92.25 126 ASN A O 1
ATOM 1086 N N . LEU A 1 127 ? -2.780 -2.028 -7.998 1.00 91.06 127 LEU A N 1
ATOM 1087 C CA . LEU A 1 127 ? -1.560 -1.224 -7.851 1.00 91.06 127 LEU A CA 1
ATOM 1088 C C . LEU A 1 127 ? -0.279 -2.059 -7.822 1.00 91.06 127 LEU A C 1
ATOM 1090 O O . LEU A 1 127 ? 0.765 -1.543 -8.186 1.00 91.06 127 LEU A O 1
ATOM 1094 N N . PHE A 1 128 ? -0.344 -3.319 -7.397 1.00 92.31 128 PHE A N 1
ATOM 1095 C CA . PHE A 1 128 ? 0.783 -4.242 -7.493 1.00 92.31 128 PHE A CA 1
ATOM 1096 C C . PHE A 1 128 ? 0.877 -4.908 -8.868 1.00 92.31 128 PHE A C 1
ATOM 1098 O O . PHE A 1 128 ? 1.955 -4.982 -9.452 1.00 92.31 128 PHE A O 1
ATOM 1105 N N . LEU A 1 129 ? -0.252 -5.384 -9.397 1.00 91.88 129 LEU A N 1
ATOM 1106 C CA . LEU A 1 129 ? -0.280 -6.142 -10.642 1.00 91.88 129 LEU A CA 1
ATOM 1107 C C . LEU A 1 129 ? 0.120 -5.284 -11.850 1.00 91.88 129 LEU A C 1
ATOM 1109 O O . LEU A 1 129 ? 0.896 -5.761 -12.665 1.00 91.88 129 LEU A O 1
ATOM 1113 N N . TRP A 1 130 ? -0.356 -4.036 -11.943 1.00 90.62 130 TRP A N 1
ATOM 1114 C CA . TRP A 1 130 ? -0.089 -3.144 -13.082 1.00 90.62 130 TRP A CA 1
ATOM 1115 C C . TRP A 1 130 ? 1.411 -2.845 -13.286 1.00 90.62 130 TRP A C 1
ATOM 1117 O O . TRP A 1 130 ? 1.910 -3.128 -14.379 1.00 90.62 130 TRP A O 1
ATOM 1127 N N . PRO A 1 131 ? 2.163 -2.346 -12.276 1.00 90.75 131 PRO A N 1
ATOM 1128 C CA . PRO A 1 131 ? 3.615 -2.177 -12.376 1.00 90.75 131 PRO A CA 1
ATOM 1129 C C . PRO A 1 131 ? 4.339 -3.456 -12.767 1.00 90.75 131 PRO A C 1
ATOM 1131 O O . PRO A 1 131 ? 5.276 -3.426 -13.552 1.00 90.75 131 PRO A O 1
ATOM 1134 N N . MET A 1 132 ? 3.888 -4.583 -12.229 1.00 88.94 132 MET A N 1
ATOM 1135 C CA . MET A 1 132 ? 4.556 -5.858 -12.403 1.00 88.94 132 MET A CA 1
ATOM 1136 C C . MET A 1 132 ? 4.343 -6.443 -13.802 1.00 88.94 132 MET A C 1
ATOM 1138 O O . MET A 1 132 ? 5.286 -6.905 -14.437 1.00 88.94 132 MET A O 1
ATOM 1142 N N . THR A 1 133 ? 3.119 -6.364 -14.331 1.00 87.81 133 THR A N 1
ATOM 1143 C CA . THR A 1 133 ? 2.850 -6.714 -15.731 1.00 87.81 133 THR A CA 1
ATOM 1144 C C . THR A 1 133 ? 3.639 -5.826 -16.681 1.00 87.81 133 THR A C 1
ATOM 1146 O O . THR A 1 133 ? 4.138 -6.310 -17.689 1.00 87.81 133 THR A O 1
ATOM 1149 N N . TYR A 1 134 ? 3.793 -4.547 -16.337 1.00 89.38 134 TYR A N 1
ATOM 1150 C CA . TYR A 1 134 ? 4.569 -3.617 -17.142 1.00 89.38 134 TYR A CA 1
ATOM 1151 C C . TYR A 1 134 ? 6.074 -3.918 -17.085 1.00 89.38 134 TYR A C 1
ATOM 1153 O O . TYR A 1 134 ? 6.725 -3.952 -18.122 1.00 89.38 134 TYR A O 1
ATOM 1161 N N . ALA A 1 135 ? 6.621 -4.226 -15.905 1.00 87.62 135 ALA A N 1
ATOM 1162 C CA . ALA A 1 135 ? 8.011 -4.655 -15.754 1.00 87.62 135 ALA A CA 1
ATOM 1163 C C . ALA A 1 135 ? 8.311 -5.912 -16.585 1.00 87.62 135 ALA A C 1
ATOM 1165 O O . ALA A 1 135 ? 9.301 -5.949 -17.305 1.00 87.62 135 ALA A O 1
ATOM 1166 N N . HIS A 1 136 ? 7.406 -6.894 -16.595 1.00 86.06 136 HIS A N 1
ATOM 1167 C CA . HIS A 1 136 ? 7.546 -8.056 -17.474 1.00 86.06 136 HIS A CA 1
ATOM 1168 C C . HIS A 1 136 ? 7.499 -7.700 -18.964 1.00 86.06 136 HIS A C 1
ATOM 1170 O O . HIS A 1 136 ? 8.239 -8.286 -19.749 1.00 86.06 136 HIS A O 1
ATOM 1176 N N . MET A 1 137 ? 6.659 -6.744 -19.372 1.00 86.62 137 MET A N 1
ATOM 1177 C CA . MET A 1 137 ? 6.656 -6.259 -20.757 1.00 86.62 137 MET A CA 1
ATOM 1178 C C . MET A 1 137 ? 7.998 -5.604 -21.124 1.00 86.62 137 MET A C 1
ATOM 1180 O O . MET A 1 137 ? 8.521 -5.863 -22.207 1.00 86.62 137 MET A O 1
ATOM 1184 N N . LEU A 1 138 ? 8.584 -4.820 -20.211 1.00 86.31 138 LEU A N 1
ATOM 1185 C CA . LEU A 1 138 ? 9.921 -4.241 -20.380 1.00 86.31 138 LEU A CA 1
ATOM 1186 C C . LEU A 1 138 ? 11.007 -5.315 -20.487 1.00 86.31 138 LEU A C 1
ATOM 1188 O O . LEU A 1 138 ? 11.853 -5.221 -21.370 1.00 86.31 138 LEU A O 1
ATOM 1192 N N . ASP A 1 139 ? 10.973 -6.341 -19.635 1.00 83.44 139 ASP A N 1
ATOM 1193 C CA . ASP A 1 139 ? 11.942 -7.444 -19.665 1.00 83.44 139 ASP A CA 1
ATOM 1194 C C . ASP A 1 139 ? 11.861 -8.225 -20.979 1.00 83.44 139 ASP A C 1
ATOM 1196 O O . ASP A 1 139 ? 12.889 -8.527 -21.594 1.00 83.44 139 ASP A O 1
ATOM 1200 N N . ILE A 1 140 ? 10.641 -8.512 -21.452 1.00 83.06 140 ILE A N 1
ATOM 1201 C CA . ILE A 1 140 ? 10.428 -9.111 -22.771 1.00 83.06 140 ILE A CA 1
ATOM 1202 C C . ILE A 1 140 ? 11.056 -8.202 -23.824 1.00 83.06 140 ILE A C 1
ATOM 1204 O O . ILE A 1 140 ? 11.888 -8.681 -24.576 1.00 83.06 140 ILE A O 1
ATOM 1208 N N . ARG A 1 141 ? 10.787 -6.889 -23.816 1.00 81.56 141 ARG A N 1
ATOM 1209 C CA . ARG A 1 141 ? 11.398 -5.946 -24.770 1.00 81.56 141 ARG A CA 1
ATOM 1210 C C . ARG A 1 141 ? 12.912 -5.904 -24.728 1.00 81.56 141 ARG A C 1
ATOM 1212 O O . ARG A 1 141 ? 13.543 -5.921 -25.782 1.00 81.56 141 ARG A O 1
ATOM 1219 N N . ALA A 1 142 ? 13.498 -5.878 -23.542 1.00 80.06 142 ALA A N 1
ATOM 1220 C CA . ALA A 1 142 ? 14.941 -5.870 -23.388 1.00 80.06 142 ALA A CA 1
ATOM 1221 C C . ALA A 1 142 ? 15.559 -7.161 -23.943 1.00 80.06 142 ALA A C 1
ATOM 1223 O O . ALA A 1 142 ? 16.492 -7.102 -24.745 1.00 80.06 142 ALA A O 1
ATOM 1224 N N . THR A 1 143 ? 15.005 -8.320 -23.581 1.00 78.69 143 THR A N 1
ATOM 1225 C CA . THR A 1 143 ? 15.508 -9.630 -24.024 1.00 78.69 143 THR A CA 1
ATOM 1226 C C . THR A 1 143 ? 15.267 -9.887 -25.510 1.00 78.69 143 THR A C 1
ATOM 1228 O O . THR A 1 143 ? 16.133 -10.451 -26.178 1.00 78.69 143 THR A O 1
ATOM 1231 N N . SER A 1 144 ? 14.143 -9.427 -26.063 1.00 76.25 144 SER A N 1
ATOM 1232 C CA . SER A 1 144 ? 13.813 -9.610 -27.475 1.00 76.25 144 SER A CA 1
ATOM 1233 C C . SER A 1 144 ? 14.289 -8.491 -28.400 1.00 76.25 144 SER A C 1
ATOM 1235 O O . SER A 1 144 ? 14.182 -8.632 -29.616 1.00 76.25 144 SER A O 1
ATOM 1237 N N . SER A 1 145 ? 14.902 -7.427 -27.875 1.00 73.88 145 SER A N 1
ATOM 1238 C CA . SER A 1 145 ? 15.527 -6.368 -28.685 1.00 73.88 145 SER A CA 1
ATOM 1239 C C . SER A 1 145 ? 16.562 -6.910 -29.685 1.00 73.88 145 SER A C 1
ATOM 1241 O O . SER A 1 145 ? 16.686 -6.402 -30.797 1.00 73.88 145 SER A O 1
ATOM 1243 N N . TRP A 1 146 ? 17.246 -8.005 -29.340 1.00 70.25 146 TRP A N 1
ATOM 1244 C CA . TRP A 1 146 ? 18.213 -8.671 -30.215 1.00 70.25 146 TRP A CA 1
ATOM 1245 C C . TRP A 1 146 ? 17.545 -9.455 -31.352 1.00 70.25 146 TRP A C 1
ATOM 1247 O O . TRP A 1 146 ? 18.140 -9.599 -32.418 1.00 70.25 146 TRP A O 1
ATOM 1257 N N . PHE A 1 147 ? 16.305 -9.930 -31.168 1.00 67.50 147 PHE A N 1
ATOM 1258 C CA . PHE A 1 147 ? 15.579 -10.676 -32.203 1.00 67.50 147 PHE A CA 1
ATOM 1259 C C . PHE A 1 147 ? 15.249 -9.804 -33.416 1.00 67.50 147 PHE A C 1
ATOM 1261 O O . PHE A 1 147 ? 15.308 -10.304 -34.538 1.00 67.50 147 PHE A O 1
ATOM 1268 N N . ALA A 1 148 ? 14.998 -8.506 -33.214 1.00 64.81 148 ALA A N 1
ATOM 1269 C CA . ALA A 1 148 ? 14.788 -7.550 -34.304 1.00 64.81 148 ALA A CA 1
ATOM 1270 C C . ALA A 1 148 ? 16.004 -7.442 -35.244 1.00 64.81 148 ALA A C 1
ATOM 1272 O O . ALA A 1 148 ? 15.870 -7.057 -36.399 1.00 64.81 148 ALA A O 1
ATOM 1273 N N . ARG A 1 149 ? 17.204 -7.816 -34.776 1.00 66.75 149 ARG A N 1
ATOM 1274 C CA . ARG A 1 149 ? 18.419 -7.795 -35.599 1.00 66.75 149 ARG A CA 1
ATOM 1275 C C . ARG A 1 149 ? 18.518 -8.976 -36.565 1.00 66.75 149 ARG A C 1
ATOM 1277 O O . ARG A 1 149 ? 19.176 -8.859 -37.593 1.00 66.75 149 ARG A O 1
ATOM 1284 N N . PHE A 1 150 ? 17.911 -10.110 -36.221 1.00 69.38 150 PHE A N 1
ATOM 1285 C CA . PHE A 1 150 ? 18.008 -11.351 -36.996 1.00 69.38 150 PHE A CA 1
ATOM 1286 C C . PHE A 1 150 ? 16.745 -11.655 -37.800 1.00 69.38 150 PHE A C 1
ATOM 1288 O O . PHE A 1 150 ? 16.824 -12.341 -38.816 1.00 69.38 150 PHE A O 1
ATOM 1295 N N . ASN A 1 151 ? 15.588 -11.172 -37.348 1.00 70.62 151 ASN A N 1
ATOM 1296 C CA . ASN A 1 151 ? 14.313 -11.418 -37.999 1.00 70.62 151 ASN A CA 1
ATOM 1297 C C . ASN A 1 151 ? 13.883 -10.193 -38.826 1.00 70.62 151 ASN A C 1
ATOM 1299 O O . ASN A 1 151 ? 13.587 -9.161 -38.230 1.00 70.62 151 ASN A O 1
ATOM 1303 N N . PRO A 1 152 ? 13.792 -10.295 -40.166 1.00 69.00 152 PRO A N 1
ATOM 1304 C CA . PRO A 1 152 ? 13.322 -9.202 -41.020 1.00 69.00 152 PRO A CA 1
ATOM 1305 C C . PRO A 1 152 ? 11.809 -8.941 -40.906 1.00 69.00 152 PRO A C 1
ATOM 1307 O O . PRO A 1 152 ? 11.304 -8.004 -41.519 1.00 69.00 152 PRO A O 1
ATOM 1310 N N . PHE A 1 153 ? 11.060 -9.770 -40.167 1.00 71.88 153 PHE A N 1
ATOM 1311 C CA . PHE A 1 153 ? 9.643 -9.531 -39.906 1.00 71.88 153 PHE A CA 1
ATOM 1312 C C . PHE A 1 153 ? 9.446 -8.623 -38.685 1.00 71.88 153 PHE A C 1
ATOM 1314 O O . PHE A 1 153 ? 9.558 -9.060 -37.540 1.00 71.88 153 PHE A O 1
ATOM 1321 N N . ASP A 1 154 ? 9.054 -7.377 -38.953 1.00 72.25 154 ASP A N 1
ATOM 1322 C CA . ASP A 1 154 ? 8.729 -6.363 -37.937 1.00 72.25 154 ASP A CA 1
ATOM 1323 C C . ASP A 1 154 ? 7.394 -6.626 -37.212 1.00 72.25 154 ASP A C 1
ATOM 1325 O O . ASP A 1 154 ? 7.113 -6.062 -36.150 1.00 72.25 154 ASP A O 1
ATOM 1329 N N . PHE A 1 155 ? 6.547 -7.492 -37.775 1.00 76.62 155 PHE A N 1
ATOM 1330 C CA . PHE A 1 155 ? 5.284 -7.919 -37.178 1.00 76.62 155 PHE A CA 1
ATO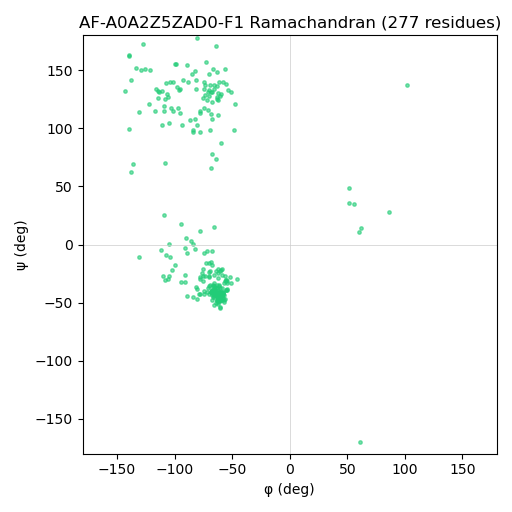M 1331 C C . PHE A 1 155 ? 5.460 -9.252 -36.436 1.00 76.62 155 PHE A C 1
ATOM 1333 O O . PHE A 1 155 ? 6.007 -10.189 -37.020 1.00 76.62 155 PHE A O 1
ATOM 1340 N N . PRO A 1 156 ? 4.970 -9.404 -35.188 1.00 75.81 156 PRO A N 1
ATOM 1341 C CA . PRO A 1 156 ? 4.179 -8.464 -34.374 1.00 75.81 156 PRO A CA 1
ATOM 1342 C C . PRO A 1 156 ? 5.012 -7.515 -33.488 1.00 75.81 156 PRO A C 1
ATOM 1344 O O . PRO A 1 156 ? 4.449 -6.774 -32.682 1.00 75.81 156 PRO A O 1
ATOM 1347 N N . TRP A 1 157 ? 6.338 -7.543 -33.618 1.00 78.94 157 TRP A N 1
ATOM 1348 C CA . TRP A 1 157 ? 7.284 -6.899 -32.708 1.00 78.94 157 TRP A CA 1
ATOM 1349 C C . TRP A 1 157 ? 7.053 -5.390 -32.523 1.00 78.94 157 TRP A C 1
ATOM 1351 O O . TRP A 1 157 ? 6.950 -4.915 -31.392 1.00 78.94 157 TRP A O 1
ATOM 1361 N N . ASN A 1 158 ? 6.854 -4.647 -33.613 1.00 80.75 158 ASN A N 1
ATOM 1362 C CA . ASN A 1 158 ? 6.634 -3.200 -33.543 1.00 80.75 158 ASN A CA 1
ATOM 1363 C C . ASN A 1 158 ? 5.373 -2.815 -32.756 1.00 80.75 158 ASN A C 1
ATOM 1365 O O . ASN A 1 158 ? 5.391 -1.830 -32.023 1.00 80.75 158 ASN A O 1
ATOM 1369 N N . TYR A 1 159 ? 4.294 -3.600 -32.835 1.00 84.00 159 TYR A N 1
ATOM 1370 C CA . TYR A 1 159 ? 3.079 -3.325 -32.057 1.00 84.00 159 TYR A CA 1
ATOM 1371 C C . TYR A 1 159 ? 3.309 -3.478 -30.556 1.00 84.00 159 TYR A C 1
ATOM 1373 O O . TYR A 1 159 ? 2.751 -2.722 -29.764 1.00 84.00 159 TYR A O 1
ATOM 1381 N N . PHE A 1 160 ? 4.141 -4.442 -30.164 1.00 83.56 160 PHE A N 1
ATOM 1382 C CA . PHE A 1 160 ? 4.512 -4.626 -28.770 1.00 83.56 160 PHE A CA 1
ATOM 1383 C C . PHE A 1 160 ? 5.363 -3.457 -28.255 1.00 83.56 160 PHE A C 1
ATOM 1385 O O . PHE A 1 160 ? 5.080 -2.934 -27.179 1.00 83.56 160 PHE A O 1
ATOM 1392 N N . CYS A 1 161 ? 6.336 -2.986 -29.041 1.00 82.12 161 CYS A N 1
ATOM 1393 C CA . CYS A 1 161 ? 7.132 -1.802 -28.698 1.00 82.12 161 CYS A CA 1
ATOM 1394 C C . CYS A 1 161 ? 6.259 -0.549 -28.524 1.00 82.12 161 CYS A C 1
ATOM 1396 O O . CYS A 1 161 ? 6.383 0.129 -27.505 1.00 82.12 161 CYS A O 1
ATOM 1398 N N . ILE A 1 162 ? 5.291 -0.320 -29.423 1.00 85.81 162 ILE A N 1
ATOM 1399 C CA . ILE A 1 162 ? 4.361 0.824 -29.356 1.00 85.81 162 ILE A CA 1
ATOM 1400 C C . ILE A 1 162 ? 3.585 0.876 -28.029 1.00 85.81 162 ILE A C 1
ATOM 1402 O O . ILE A 1 162 ? 3.259 1.961 -27.551 1.00 85.81 162 ILE A O 1
ATOM 1406 N N . LEU A 1 163 ? 3.282 -0.267 -27.404 1.00 84.44 163 LEU A N 1
ATOM 1407 C CA . LEU A 1 163 ? 2.592 -0.295 -26.106 1.00 84.44 163 LEU A CA 1
ATOM 1408 C C . LEU A 1 163 ? 3.470 0.203 -24.947 1.00 84.44 163 LEU A C 1
ATOM 1410 O O . LEU A 1 163 ? 2.947 0.707 -23.953 1.00 84.44 163 LEU A O 1
ATOM 1414 N N . ILE A 1 164 ? 4.788 0.052 -25.067 1.00 84.12 164 ILE A N 1
ATOM 1415 C CA . ILE A 1 164 ? 5.784 0.361 -24.032 1.00 84.12 164 ILE A CA 1
ATOM 1416 C C . ILE A 1 164 ? 6.344 1.782 -24.219 1.00 84.12 164 ILE A C 1
ATOM 1418 O O . ILE A 1 164 ? 6.609 2.491 -23.244 1.00 84.12 164 ILE A O 1
ATOM 1422 N N . ASP A 1 165 ? 6.442 2.238 -25.469 1.00 84.25 165 ASP A N 1
ATOM 1423 C CA . ASP A 1 165 ? 7.003 3.535 -25.860 1.00 84.25 165 ASP A CA 1
ATOM 1424 C C . ASP A 1 165 ? 6.435 4.766 -25.117 1.00 84.25 165 ASP A C 1
ATOM 1426 O O . ASP A 1 165 ? 7.207 5.693 -24.874 1.00 84.25 165 ASP A O 1
ATOM 1430 N N . PRO A 1 166 ? 5.151 4.854 -24.698 1.00 87.62 166 PRO A N 1
ATOM 1431 C CA . PRO A 1 166 ? 4.638 6.049 -24.025 1.00 87.62 166 PRO A CA 1
ATOM 1432 C C . PRO A 1 166 ? 5.382 6.414 -22.735 1.00 87.62 166 PRO A C 1
ATOM 1434 O O . PRO A 1 166 ? 5.578 7.598 -22.462 1.00 87.62 166 PRO A O 1
ATOM 1437 N N . PHE A 1 167 ? 5.801 5.425 -21.939 1.00 84.19 167 PHE A N 1
ATOM 1438 C CA . PHE A 1 167 ? 6.528 5.688 -20.692 1.00 84.19 167 PHE A CA 1
ATOM 1439 C C . PHE A 1 167 ? 8.009 5.955 -20.940 1.00 84.19 167 PHE A C 1
ATOM 1441 O O . PHE A 1 167 ? 8.583 6.814 -20.276 1.00 84.19 167 PHE A O 1
ATOM 1448 N N . GLU A 1 168 ? 8.616 5.261 -21.901 1.00 82.81 168 GLU A N 1
ATOM 1449 C CA . GLU A 1 168 ? 9.991 5.522 -22.336 1.00 82.81 168 GLU A CA 1
ATOM 1450 C C . GLU A 1 168 ? 10.105 6.954 -22.863 1.00 82.81 168 GLU A C 1
ATOM 1452 O O . GLU A 1 168 ? 10.819 7.759 -22.278 1.00 82.81 168 GLU A O 1
ATOM 1457 N N . ASN A 1 169 ? 9.250 7.335 -23.817 1.00 85.12 169 ASN A N 1
ATOM 1458 C CA . ASN A 1 169 ? 9.156 8.692 -24.362 1.00 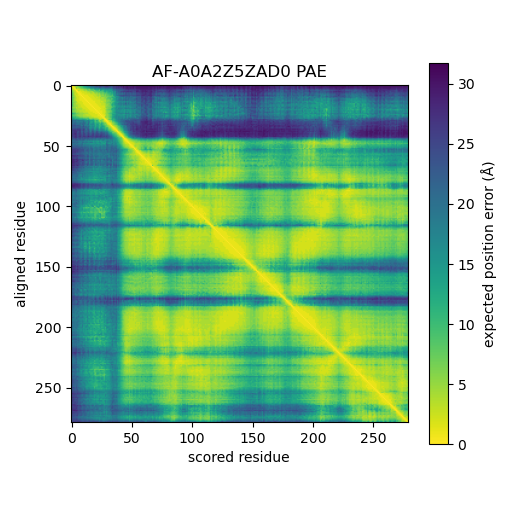85.12 169 ASN A CA 1
ATOM 1459 C C . ASN A 1 169 ? 8.828 9.767 -23.313 1.00 85.12 169 ASN A C 1
ATOM 1461 O O . ASN A 1 169 ? 9.037 10.957 -23.553 1.00 85.12 169 ASN A O 1
ATOM 1465 N N . TYR A 1 170 ? 8.246 9.386 -22.174 1.00 87.38 170 TYR A N 1
ATOM 1466 C CA . TYR A 1 170 ? 8.050 10.300 -21.054 1.00 87.38 170 TYR A CA 1
ATOM 1467 C C . TYR A 1 170 ? 9.345 10.482 -20.254 1.00 87.38 170 TYR A C 1
ATOM 1469 O O . TYR A 1 170 ? 9.679 11.610 -19.899 1.00 87.38 170 TYR A O 1
ATOM 1477 N N . ILE A 1 171 ? 10.084 9.400 -19.992 1.00 83.69 171 ILE A N 1
ATOM 1478 C CA . ILE A 1 171 ? 11.361 9.424 -19.268 1.00 83.69 171 ILE A CA 1
ATOM 1479 C C . ILE A 1 171 ? 12.486 10.061 -20.096 1.00 83.69 171 ILE A C 1
ATOM 1481 O O . ILE A 1 171 ? 13.260 10.833 -19.528 1.00 83.69 171 ILE A O 1
ATOM 1485 N N . THR A 1 172 ? 12.534 9.832 -21.413 1.00 80.75 172 THR A N 1
ATOM 1486 C CA . THR A 1 172 ? 13.518 10.424 -22.349 1.00 80.75 172 THR A CA 1
ATOM 1487 C C . THR A 1 172 ? 13.527 11.955 -22.303 1.00 80.75 172 THR A C 1
ATOM 1489 O O . THR A 1 172 ? 14.536 12.600 -22.567 1.00 80.75 172 THR A O 1
ATOM 1492 N N . ARG A 1 173 ? 12.399 12.579 -21.930 1.00 82.62 173 ARG A N 1
ATOM 1493 C CA . ARG A 1 173 ? 12.294 14.040 -21.764 1.00 82.62 173 ARG A CA 1
ATOM 1494 C C . ARG A 1 173 ? 13.069 14.560 -20.557 1.00 82.62 173 ARG A C 1
ATOM 1496 O O . ARG A 1 173 ? 13.385 15.745 -20.512 1.00 82.62 173 ARG A O 1
ATOM 1503 N N . PHE A 1 174 ? 13.313 13.709 -19.562 1.00 80.81 174 PHE A N 1
ATOM 1504 C CA . PHE A 1 174 ? 13.956 14.076 -18.301 1.00 80.81 174 PHE A CA 1
ATOM 1505 C C . PHE A 1 174 ? 15.381 13.538 -18.174 1.00 80.81 174 PHE A C 1
ATOM 1507 O O . PHE A 1 174 ? 16.197 14.166 -17.501 1.00 80.81 174 PHE A O 1
ATOM 1514 N N . LEU A 1 175 ? 15.681 12.388 -18.781 1.00 76.75 175 LEU A N 1
ATOM 1515 C CA . LEU A 1 175 ? 17.000 11.762 -18.741 1.00 76.75 175 LEU A CA 1
ATOM 1516 C C . LEU A 1 175 ? 17.695 11.892 -20.104 1.00 76.75 175 LEU A C 1
ATOM 1518 O O . LEU A 1 175 ? 17.043 11.713 -21.128 1.00 76.75 175 LEU A O 1
ATOM 1522 N N . PRO A 1 176 ? 19.009 12.179 -20.149 1.00 66.50 176 PRO A N 1
ATOM 1523 C CA . PRO A 1 176 ? 19.758 12.107 -21.396 1.00 66.50 176 PRO A CA 1
ATOM 1524 C C . PRO A 1 176 ? 19.765 10.659 -21.911 1.00 66.50 176 PRO A C 1
ATOM 1526 O O . PRO A 1 176 ? 20.138 9.739 -21.182 1.00 66.50 176 PRO A O 1
ATOM 1529 N N . VAL A 1 177 ? 19.347 10.497 -23.168 1.00 61.69 177 VAL A N 1
ATOM 1530 C CA . VAL A 1 177 ? 18.985 9.224 -23.822 1.00 61.69 177 VAL A CA 1
ATOM 1531 C C . VAL A 1 177 ? 20.161 8.239 -23.917 1.00 61.69 177 VAL A C 1
ATOM 1533 O O . VAL A 1 177 ? 19.977 7.024 -23.878 1.00 61.69 177 VAL A O 1
ATOM 1536 N N . GLU A 1 178 ? 21.396 8.745 -23.986 1.00 59.75 178 GLU A N 1
ATOM 1537 C CA . GLU A 1 178 ? 22.574 7.935 -24.302 1.00 59.75 178 GLU A CA 1
ATOM 1538 C C . GLU A 1 178 ? 23.773 8.332 -23.434 1.00 59.75 178 GLU A C 1
ATOM 1540 O O . GLU A 1 178 ? 24.503 9.283 -23.711 1.00 59.75 178 GLU A O 1
ATOM 1545 N N . LEU A 1 179 ? 24.013 7.565 -22.374 1.00 55.31 179 LEU A N 1
ATOM 1546 C CA . LEU A 1 179 ? 25.290 7.555 -21.661 1.00 55.31 179 LEU A CA 1
ATOM 1547 C C . LEU A 1 179 ? 26.019 6.284 -22.097 1.00 55.31 179 LEU A C 1
ATOM 1549 O O . LEU A 1 179 ? 25.528 5.178 -21.889 1.00 55.31 179 LEU A O 1
ATOM 1553 N N . PHE A 1 180 ? 27.178 6.443 -22.738 1.00 56.38 180 PHE A N 1
ATOM 1554 C CA . PHE A 1 180 ? 27.992 5.328 -23.244 1.00 56.38 180 PHE A CA 1
ATOM 1555 C C . PHE A 1 180 ? 27.256 4.372 -24.204 1.00 56.38 180 PHE A C 1
ATOM 1557 O O . PHE A 1 180 ? 27.532 3.177 -24.195 1.00 56.38 180 PHE A O 1
ATOM 1564 N N . GLN A 1 181 ? 26.332 4.879 -25.035 1.00 60.38 181 GLN A N 1
ATOM 1565 C CA . GLN A 1 181 ? 25.557 4.075 -26.005 1.00 60.38 181 GLN A CA 1
ATOM 1566 C C . GLN A 1 181 ? 24.664 2.993 -25.363 1.00 60.38 181 GLN A C 1
ATOM 1568 O O . GLN A 1 181 ? 24.162 2.109 -26.054 1.00 60.38 181 GLN A O 1
ATOM 1573 N N . VAL A 1 182 ? 24.447 3.058 -24.044 1.00 64.75 182 VAL A N 1
ATOM 1574 C CA . VAL A 1 182 ? 23.509 2.194 -23.323 1.00 64.75 182 VAL A CA 1
ATOM 1575 C C . VAL A 1 182 ? 22.276 3.015 -22.962 1.00 64.75 182 VAL A C 1
ATOM 1577 O O . VAL A 1 182 ? 22.380 4.064 -22.325 1.00 64.75 182 VAL A O 1
ATOM 1580 N N . SER A 1 183 ? 21.097 2.519 -23.336 1.00 71.69 183 SER A N 1
ATOM 1581 C CA . SER A 1 183 ? 19.814 3.109 -22.953 1.00 71.69 183 SER A CA 1
ATOM 1582 C C . SER A 1 183 ? 19.592 2.948 -21.442 1.00 71.69 183 SER A C 1
ATOM 1584 O O . SER A 1 183 ? 19.324 1.844 -20.960 1.00 71.69 183 SER A O 1
ATOM 1586 N N . ILE A 1 184 ? 19.696 4.038 -20.677 1.00 80.94 184 ILE A N 1
ATOM 1587 C CA . ILE A 1 184 ? 19.475 4.045 -19.212 1.00 80.94 184 ILE A CA 1
ATOM 1588 C C . ILE A 1 184 ? 17.985 3.959 -18.854 1.00 80.94 184 ILE A C 1
ATOM 1590 O O . ILE A 1 184 ? 17.611 3.547 -17.755 1.00 80.94 184 ILE A O 1
ATOM 1594 N N . GLU A 1 185 ? 17.125 4.325 -19.792 1.00 82.56 185 GLU A N 1
ATOM 1595 C CA . GLU A 1 185 ? 15.693 4.519 -19.588 1.00 82.56 185 GLU A CA 1
ATOM 1596 C C . GLU A 1 185 ? 14.984 3.232 -19.164 1.00 82.56 185 GLU A C 1
ATOM 1598 O O . GLU A 1 185 ? 14.217 3.240 -18.202 1.00 82.56 185 GLU A O 1
ATOM 1603 N N . MET A 1 186 ? 15.298 2.111 -19.818 1.00 81.31 186 MET A N 1
ATOM 1604 C CA . MET A 1 186 ? 14.690 0.812 -19.517 1.00 81.31 186 MET A CA 1
ATOM 1605 C C . MET A 1 186 ? 15.065 0.287 -18.122 1.00 81.31 186 MET A C 1
ATOM 1607 O O . MET A 1 186 ? 14.151 0.004 -17.341 1.00 81.31 186 MET A O 1
ATOM 1611 N N . PRO A 1 187 ? 16.360 0.218 -17.737 1.00 83.88 187 PRO A N 1
ATOM 1612 C CA . PRO A 1 187 ? 16.746 -0.090 -16.360 1.00 83.88 187 PRO A CA 1
ATOM 1613 C C . PRO A 1 187 ? 16.113 0.847 -15.327 1.00 83.88 187 PRO A C 1
ATOM 1615 O O . PRO A 1 187 ? 15.700 0.405 -14.254 1.00 83.88 187 PRO A O 1
ATOM 1618 N N . PHE A 1 188 ? 16.015 2.142 -15.641 1.00 86.56 188 PHE A N 1
ATOM 1619 C CA . PHE A 1 188 ? 15.412 3.116 -14.739 1.00 86.56 188 PHE A CA 1
ATOM 1620 C C . PHE A 1 188 ? 13.910 2.871 -14.549 1.00 86.56 188 PHE A C 1
ATOM 1622 O O . PHE A 1 188 ? 13.429 2.853 -13.415 1.00 86.56 188 PHE A O 1
ATOM 1629 N N . LEU A 1 189 ? 13.166 2.624 -15.630 1.00 88.50 189 LEU A N 1
ATOM 1630 C CA . LEU A 1 189 ? 11.748 2.270 -15.563 1.00 88.50 189 LEU A CA 1
ATOM 1631 C C . LEU A 1 189 ? 11.532 0.984 -14.757 1.00 88.50 189 LEU A C 1
ATOM 1633 O O . LEU A 1 189 ? 10.660 0.959 -13.887 1.00 88.50 189 LEU A O 1
ATOM 1637 N N . LEU A 1 190 ? 12.352 -0.048 -14.979 1.00 87.69 190 LEU A N 1
ATOM 1638 C CA . LEU A 1 190 ? 12.318 -1.285 -14.191 1.00 87.69 190 LEU A CA 1
ATOM 1639 C C . LEU A 1 190 ? 12.519 -1.013 -12.696 1.00 87.69 190 LEU A C 1
ATOM 1641 O O . LEU A 1 190 ? 11.772 -1.542 -11.872 1.00 87.69 190 LEU A O 1
ATOM 1645 N N . LEU A 1 191 ? 13.465 -0.140 -12.334 1.00 87.50 191 LEU A N 1
ATOM 1646 C CA . LEU A 1 191 ? 13.693 0.261 -10.945 1.00 87.50 191 LEU A CA 1
ATOM 1647 C C . LEU A 1 191 ? 12.462 0.961 -10.356 1.00 87.50 191 LEU A C 1
ATOM 1649 O O . LEU A 1 191 ? 12.025 0.613 -9.258 1.00 87.50 191 LEU A O 1
ATOM 1653 N N . VAL A 1 192 ? 11.875 1.918 -11.080 1.00 89.94 192 VAL A N 1
ATOM 1654 C CA . VAL A 1 192 ? 10.695 2.668 -10.622 1.00 89.94 192 VAL A CA 1
ATOM 1655 C C . VAL A 1 192 ? 9.495 1.743 -10.422 1.00 89.94 192 VAL A C 1
ATOM 1657 O O . VAL A 1 192 ? 8.869 1.770 -9.361 1.00 89.94 192 VAL A O 1
ATOM 1660 N N . PHE A 1 193 ? 9.174 0.896 -11.401 1.00 90.56 193 PHE A N 1
ATOM 1661 C CA . PHE A 1 193 ? 8.048 -0.033 -11.290 1.00 90.56 193 PHE A CA 1
ATOM 1662 C C . PHE A 1 193 ? 8.304 -1.135 -10.259 1.00 90.56 193 PHE A C 1
ATOM 1664 O O . PHE A 1 193 ? 7.382 -1.498 -9.524 1.00 90.56 193 PHE A O 1
ATOM 1671 N N . GLY A 1 194 ? 9.550 -1.598 -10.127 1.00 87.62 194 GLY A N 1
ATOM 1672 C CA . GLY A 1 194 ? 9.971 -2.513 -9.070 1.00 87.62 194 GLY A CA 1
ATOM 1673 C C . GLY A 1 194 ? 9.768 -1.915 -7.677 1.00 87.62 194 GLY A C 1
ATOM 1674 O O . GLY A 1 194 ? 9.182 -2.567 -6.811 1.00 87.62 194 GLY A O 1
ATOM 1675 N N . PHE A 1 195 ? 10.156 -0.651 -7.481 1.00 87.81 195 PHE A N 1
ATOM 1676 C CA . PHE A 1 195 ? 9.911 0.084 -6.240 1.00 87.81 195 PHE A CA 1
ATOM 1677 C C . PHE A 1 195 ? 8.411 0.246 -5.966 1.00 87.81 195 PHE A C 1
ATOM 1679 O O . PHE A 1 195 ? 7.957 -0.052 -4.865 1.00 87.81 195 PHE A O 1
ATOM 1686 N N . LEU A 1 196 ? 7.613 0.660 -6.956 1.00 90.12 196 LEU A N 1
ATOM 1687 C CA . LEU A 1 196 ? 6.159 0.801 -6.795 1.00 90.12 196 LEU A CA 1
ATOM 1688 C C . LEU A 1 196 ? 5.487 -0.522 -6.398 1.00 90.12 196 LEU A C 1
ATOM 1690 O O . LEU A 1 196 ? 4.632 -0.536 -5.507 1.00 90.12 196 LEU A O 1
ATOM 1694 N N . ALA A 1 197 ? 5.891 -1.632 -7.018 1.00 89.19 197 ALA A N 1
ATOM 1695 C CA . ALA A 1 197 ? 5.402 -2.963 -6.675 1.00 89.19 197 ALA A CA 1
ATOM 1696 C C . ALA A 1 197 ? 5.787 -3.357 -5.236 1.00 89.19 197 ALA A C 1
ATOM 1698 O O . ALA A 1 197 ? 4.952 -3.879 -4.490 1.00 89.19 197 ALA A O 1
ATOM 1699 N N . ASP A 1 198 ? 7.017 -3.059 -4.813 1.00 88.88 198 ASP A N 1
ATOM 1700 C CA . ASP A 1 198 ? 7.469 -3.300 -3.443 1.00 88.88 198 ASP A CA 1
ATOM 1701 C C . ASP A 1 198 ? 6.660 -2.491 -2.413 1.00 88.88 198 ASP A C 1
ATOM 1703 O O . ASP A 1 198 ? 6.146 -3.046 -1.435 1.00 88.88 198 ASP A O 1
ATOM 1707 N N . GLN A 1 199 ? 6.432 -1.202 -2.681 1.00 88.44 199 GLN A N 1
ATOM 1708 C CA . GLN A 1 199 ? 5.594 -0.349 -1.836 1.00 88.44 199 GLN A CA 1
ATOM 1709 C C . GLN A 1 199 ? 4.164 -0.895 -1.721 1.00 88.44 199 GLN A C 1
ATOM 1711 O O . GLN A 1 199 ? 3.594 -0.894 -0.629 1.00 88.44 199 GLN A O 1
ATOM 1716 N N . ALA A 1 200 ? 3.585 -1.398 -2.817 1.00 90.19 200 ALA A N 1
ATOM 1717 C CA . ALA A 1 200 ? 2.237 -1.964 -2.827 1.00 90.19 200 ALA A CA 1
ATOM 1718 C C . ALA A 1 200 ? 2.118 -3.265 -2.009 1.00 90.19 200 ALA A C 1
ATOM 1720 O O . ALA A 1 200 ? 1.087 -3.485 -1.366 1.00 90.19 200 ALA A O 1
ATOM 1721 N N . ASN A 1 201 ? 3.157 -4.109 -1.991 1.00 88.81 201 ASN A N 1
ATOM 1722 C CA . ASN A 1 201 ? 3.204 -5.323 -1.162 1.00 88.81 201 ASN A CA 1
ATOM 1723 C C . ASN A 1 201 ? 3.290 -5.003 0.332 1.00 88.81 201 ASN A C 1
ATOM 1725 O O . ASN A 1 201 ? 2.614 -5.628 1.154 1.00 88.81 201 ASN A O 1
ATOM 1729 N N . HIS A 1 202 ? 4.094 -4.001 0.671 1.00 88.69 202 HIS A N 1
ATOM 1730 C CA . HIS A 1 202 ? 4.319 -3.564 2.041 1.00 88.69 202 HIS A CA 1
ATOM 1731 C C . HIS A 1 202 ? 3.240 -2.616 2.583 1.00 88.69 202 HIS A C 1
ATOM 1733 O O . HIS A 1 202 ? 3.264 -2.255 3.764 1.00 88.69 202 HIS A O 1
ATOM 1739 N N . LEU A 1 203 ? 2.271 -2.230 1.747 1.00 90.00 203 LEU A N 1
ATOM 1740 C CA . LEU A 1 203 ? 1.209 -1.306 2.114 1.00 90.00 203 LEU A CA 1
ATOM 1741 C C . LEU A 1 203 ? 0.153 -1.961 3.013 1.00 90.00 203 LEU A C 1
ATOM 1743 O O . LEU A 1 203 ? -0.615 -2.843 2.602 1.00 90.00 203 LEU A O 1
ATOM 1747 N N . VAL A 1 204 ? 0.024 -1.432 4.227 1.00 88.56 204 VAL A N 1
ATOM 1748 C CA . VAL A 1 204 ? -1.005 -1.813 5.195 1.00 88.56 204 VAL A CA 1
ATOM 1749 C C . VAL A 1 204 ? -2.024 -0.683 5.336 1.00 88.56 204 VAL A C 1
ATOM 1751 O O . VAL A 1 204 ? -1.721 0.396 5.841 1.00 88.56 204 VAL A O 1
ATOM 1754 N N . TYR A 1 205 ? -3.270 -0.934 4.929 1.00 88.31 205 TYR A N 1
ATOM 1755 C CA . TYR A 1 205 ? -4.366 0.008 5.177 1.00 88.31 205 TYR A CA 1
ATOM 1756 C C . TYR A 1 205 ? -4.715 0.057 6.663 1.00 88.31 205 TYR A C 1
ATOM 1758 O O . TYR A 1 205 ? -4.815 -0.989 7.289 1.00 88.31 205 TYR A O 1
ATOM 1766 N N . THR A 1 206 ? -4.948 1.231 7.239 1.00 87.00 206 THR A N 1
ATOM 1767 C CA . THR A 1 206 ? -5.275 1.351 8.674 1.00 87.00 206 THR A CA 1
ATOM 1768 C C . THR A 1 206 ? -6.704 1.801 8.940 1.00 87.00 206 THR A C 1
ATOM 1770 O O . THR A 1 206 ? -7.117 1.817 10.093 1.00 87.00 206 THR A O 1
ATOM 1773 N N . LEU A 1 207 ? -7.466 2.127 7.891 1.00 86.88 207 LEU A N 1
ATOM 1774 C CA . LEU A 1 207 ? -8.843 2.617 7.987 1.00 86.88 207 LEU A CA 1
ATOM 1775 C C . LEU A 1 207 ? -9.706 1.688 8.867 1.00 86.88 207 LEU A C 1
ATOM 1777 O O . LEU A 1 207 ? -9.653 0.469 8.673 1.00 86.88 207 LEU A O 1
ATOM 1781 N N . PRO A 1 208 ? -10.466 2.236 9.835 1.00 84.56 208 PRO A N 1
ATOM 1782 C CA . PRO A 1 208 ? -10.790 3.659 10.035 1.00 84.56 208 PRO A CA 1
ATOM 1783 C C . PRO A 1 208 ? -9.739 4.480 10.806 1.00 84.56 208 PRO A C 1
ATOM 1785 O O . PRO A 1 208 ? -9.952 5.666 11.037 1.00 84.56 208 PRO A O 1
ATOM 1788 N N . TYR A 1 209 ? -8.621 3.890 11.224 1.00 87.56 209 TYR A N 1
ATOM 1789 C CA . TYR A 1 209 ? -7.562 4.595 11.945 1.00 87.56 209 TYR A CA 1
ATOM 1790 C C . TYR A 1 209 ? -6.628 5.355 11.010 1.00 87.56 209 TYR A C 1
ATOM 1792 O O . TYR A 1 209 ? -6.323 4.921 9.893 1.00 87.56 209 TYR A O 1
ATOM 1800 N N . ILE A 1 210 ? -6.094 6.460 11.520 1.00 88.25 210 ILE A N 1
ATOM 1801 C CA . ILE A 1 210 ? -4.978 7.169 10.900 1.00 88.25 210 ILE A CA 1
ATOM 1802 C C . ILE A 1 210 ? -3.654 6.529 11.351 1.00 88.25 210 ILE A C 1
ATOM 1804 O O . ILE A 1 210 ? -3.530 6.086 12.492 1.00 88.25 210 ILE A O 1
ATOM 1808 N N . SER A 1 211 ? -2.632 6.504 10.491 1.00 87.44 211 SER A N 1
ATOM 1809 C CA . SER A 1 211 ? -1.323 5.926 10.833 1.00 87.44 211 SER A CA 1
ATOM 1810 C C . SER A 1 211 ? -0.615 6.646 11.992 1.00 87.44 211 SER A C 1
ATOM 1812 O O . SER A 1 211 ? 0.185 6.042 12.696 1.00 87.44 211 SER A O 1
ATOM 1814 N N . SER A 1 212 ? -0.959 7.899 12.297 1.00 86.25 212 SER A N 1
ATOM 1815 C CA . SER A 1 212 ? -0.486 8.589 13.508 1.00 86.25 212 SER A CA 1
ATOM 1816 C C . SER A 1 212 ? -1.041 8.039 14.828 1.00 86.25 212 SER A C 1
ATOM 1818 O O . SER A 1 212 ? -0.523 8.389 15.882 1.00 86.25 212 SER A O 1
ATOM 1820 N N . GLU A 1 213 ? -2.098 7.225 14.807 1.00 86.56 213 GLU A N 1
ATOM 1821 C CA . GLU A 1 213 ? -2.719 6.659 16.018 1.00 86.56 213 GLU A CA 1
ATOM 1822 C C . GLU A 1 213 ? -2.051 5.359 16.489 1.00 86.56 213 GLU A C 1
ATOM 1824 O O . GLU A 1 213 ? -2.491 4.737 17.459 1.00 86.56 213 GLU A O 1
ATOM 1829 N N . ILE A 1 214 ? -0.982 4.942 15.810 1.00 88.31 214 ILE A N 1
ATOM 1830 C CA . ILE A 1 214 ? -0.236 3.731 16.131 1.00 88.31 214 ILE A CA 1
ATOM 1831 C C . ILE A 1 214 ? 0.337 3.815 17.543 1.00 88.31 214 ILE A C 1
ATOM 1833 O O . ILE A 1 214 ? 1.085 4.735 17.879 1.00 88.31 214 ILE A O 1
ATOM 1837 N N . LYS A 1 215 ? 0.065 2.782 18.346 1.00 87.06 215 LYS A N 1
ATOM 1838 C CA . LYS A 1 215 ? 0.730 2.575 19.632 1.00 87.06 215 LYS A CA 1
ATOM 1839 C C . LYS A 1 215 ? 1.678 1.379 19.538 1.00 87.06 215 LYS A C 1
ATOM 1841 O O . LYS A 1 215 ? 1.211 0.267 19.271 1.00 87.06 215 LYS A O 1
ATOM 1846 N N . PRO A 1 216 ? 2.992 1.566 19.753 1.00 86.62 216 PRO A N 1
ATOM 1847 C CA . PRO A 1 216 ? 3.905 0.440 19.864 1.00 86.62 216 PRO A CA 1
ATOM 1848 C C . PRO A 1 216 ? 3.587 -0.334 21.147 1.00 86.62 216 PRO A C 1
ATOM 1850 O O . PRO A 1 216 ? 3.433 0.243 22.222 1.00 86.62 216 PRO A O 1
ATOM 1853 N N . SER A 1 217 ? 3.472 -1.649 21.029 1.00 84.31 217 SER A N 1
ATOM 1854 C CA . SER A 1 217 ? 3.197 -2.566 22.130 1.00 84.31 217 SER A CA 1
ATOM 1855 C C . SER A 1 217 ? 4.040 -3.834 21.985 1.00 84.31 217 SER A C 1
ATOM 1857 O O . SER A 1 217 ? 4.588 -4.119 20.921 1.00 84.31 217 SER A O 1
ATOM 1859 N N . GLY A 1 218 ? 4.177 -4.597 23.065 1.00 83.44 218 GLY A N 1
ATOM 1860 C CA . GLY A 1 218 ? 4.864 -5.885 23.073 1.00 83.44 218 GLY A CA 1
ATOM 1861 C C . GLY A 1 218 ? 3.872 -6.999 23.368 1.00 83.44 218 GLY A C 1
ATOM 1862 O O . GLY A 1 218 ? 3.173 -6.944 24.376 1.00 83.44 218 GLY A O 1
ATOM 1863 N N . ILE A 1 219 ? 3.818 -8.019 22.512 1.00 81.00 219 ILE A N 1
ATOM 1864 C CA . ILE A 1 219 ? 3.021 -9.225 22.760 1.00 81.00 219 ILE A CA 1
ATOM 1865 C C . ILE A 1 219 ? 3.973 -10.406 22.926 1.00 81.00 219 ILE A C 1
ATOM 1867 O O . ILE A 1 219 ? 4.876 -10.617 22.113 1.00 81.00 219 ILE A O 1
ATOM 1871 N N . PHE A 1 220 ? 3.758 -11.204 23.969 1.00 80.06 220 PHE A N 1
ATOM 1872 C CA . PHE A 1 220 ? 4.468 -12.464 24.148 1.00 80.06 220 PHE A CA 1
ATOM 1873 C C . PHE A 1 220 ? 3.859 -13.534 23.243 1.00 80.06 220 PHE A C 1
ATOM 1875 O O . PHE A 1 220 ? 2.727 -13.968 23.442 1.00 80.06 220 PHE A O 1
ATOM 1882 N N . ILE A 1 221 ? 4.619 -13.984 22.245 1.00 77.19 221 ILE A N 1
ATOM 1883 C CA . ILE A 1 221 ? 4.230 -15.088 21.362 1.00 77.19 221 ILE A CA 1
ATOM 1884 C C . ILE A 1 221 ? 5.305 -16.160 21.463 1.00 77.19 221 ILE A C 1
ATOM 1886 O O . ILE A 1 221 ? 6.469 -15.906 21.158 1.00 77.19 221 ILE A O 1
ATOM 1890 N N . ARG A 1 222 ? 4.915 -17.374 21.875 1.00 75.56 222 ARG A N 1
ATOM 1891 C CA . ARG A 1 222 ? 5.833 -18.518 22.051 1.00 75.56 222 ARG A CA 1
ATOM 1892 C C . ARG A 1 222 ? 7.052 -18.167 22.924 1.00 75.56 222 ARG A C 1
ATOM 1894 O O . ARG A 1 222 ? 8.187 -18.411 22.530 1.00 75.56 222 ARG A O 1
ATOM 1901 N N . ARG A 1 223 ? 6.809 -17.547 24.089 1.00 74.94 223 ARG A N 1
ATOM 1902 C CA . ARG A 1 223 ? 7.834 -17.094 25.058 1.00 74.94 223 ARG A CA 1
ATOM 1903 C C . ARG A 1 223 ? 8.845 -16.064 24.521 1.00 74.94 223 ARG A C 1
ATOM 1905 O O . ARG A 1 223 ? 9.809 -15.755 25.209 1.00 74.94 223 ARG A O 1
ATOM 1912 N N . LYS A 1 224 ? 8.623 -15.491 23.332 1.00 77.81 224 LYS A N 1
ATOM 1913 C CA . LYS A 1 224 ? 9.417 -14.379 22.792 1.00 77.81 224 LYS A CA 1
ATOM 1914 C C . LYS A 1 224 ? 8.577 -13.106 22.764 1.00 77.81 224 LYS A C 1
ATOM 1916 O O . LYS A 1 224 ? 7.437 -13.126 22.293 1.00 77.81 224 LYS A O 1
ATOM 1921 N N . LEU A 1 225 ? 9.139 -12.007 23.266 1.00 79.38 225 LEU A N 1
ATOM 1922 C CA . LEU A 1 225 ? 8.534 -10.683 23.160 1.00 79.38 225 LEU A CA 1
ATOM 1923 C C . LEU A 1 225 ? 8.634 -10.223 21.703 1.00 79.38 225 LEU A C 1
ATOM 1925 O O . LEU A 1 225 ? 9.730 -10.047 21.177 1.00 79.38 225 LEU A O 1
ATOM 1929 N N . LYS A 1 226 ? 7.493 -10.050 21.038 1.00 82.44 226 LYS A N 1
ATOM 1930 C CA . LYS A 1 226 ? 7.433 -9.468 19.697 1.00 82.44 226 LYS A CA 1
ATOM 1931 C C . LYS A 1 226 ? 6.872 -8.058 19.783 1.00 82.44 226 LYS A C 1
ATOM 1933 O O . LYS A 1 226 ? 5.818 -7.851 20.385 1.00 82.44 226 LYS A O 1
ATOM 1938 N N . LYS A 1 227 ? 7.571 -7.105 19.162 1.00 85.50 227 LYS A N 1
ATOM 1939 C CA . LYS A 1 227 ? 7.081 -5.736 18.978 1.00 85.50 227 LYS A CA 1
ATOM 1940 C C . LYS A 1 227 ? 5.934 -5.753 17.965 1.00 85.50 227 LYS A C 1
ATOM 1942 O O . LYS A 1 227 ? 5.992 -6.423 16.932 1.00 85.50 227 LYS A O 1
ATOM 1947 N N . VAL A 1 228 ? 4.863 -5.065 18.315 1.00 88.50 228 VAL A N 1
ATOM 1948 C CA . VAL A 1 228 ? 3.587 -5.051 17.612 1.00 88.50 228 VAL A CA 1
ATOM 1949 C C . VAL A 1 228 ? 3.088 -3.613 17.564 1.00 88.50 228 VAL A C 1
ATOM 1951 O O . VAL A 1 228 ? 3.227 -2.858 18.522 1.00 88.50 228 VAL A O 1
ATOM 1954 N N . LEU A 1 229 ? 2.486 -3.237 16.446 1.00 89.38 229 LEU A N 1
ATOM 1955 C CA . LEU A 1 229 ? 1.817 -1.963 16.247 1.00 89.38 229 LEU A CA 1
ATOM 1956 C C . LEU A 1 229 ? 0.324 -2.188 16.482 1.00 89.38 229 LEU A C 1
ATOM 1958 O O . LEU A 1 229 ? -0.300 -3.007 15.804 1.00 89.38 229 LEU A O 1
ATOM 1962 N N . MET A 1 230 ? -0.230 -1.517 17.488 1.00 88.31 230 MET A N 1
ATOM 1963 C CA . MET A 1 230 ? -1.601 -1.722 17.945 1.00 88.31 230 MET A CA 1
ATOM 1964 C C . MET A 1 230 ? -2.455 -0.482 17.688 1.00 88.31 230 MET A C 1
ATOM 1966 O O . MET A 1 230 ? -2.087 0.629 18.072 1.00 88.31 230 MET A O 1
ATOM 1970 N N . PHE A 1 231 ? -3.627 -0.710 17.098 1.00 87.56 231 PHE A N 1
ATOM 1971 C CA . PHE A 1 231 ? -4.702 0.262 16.950 1.00 87.56 231 PHE A CA 1
ATOM 1972 C C . PHE A 1 231 ? -5.850 -0.177 17.849 1.00 87.56 231 PHE A C 1
ATOM 1974 O O . PHE A 1 231 ? -6.538 -1.151 17.556 1.00 87.56 231 PHE A O 1
ATOM 1981 N N . SER A 1 232 ? -6.012 0.481 18.994 1.00 82.12 232 SER A N 1
ATOM 1982 C CA . SER A 1 232 ? -6.964 0.045 20.027 1.00 82.12 232 SER A CA 1
ATOM 1983 C C . SER A 1 232 ? -7.882 1.130 20.558 1.00 82.12 232 SER A C 1
ATOM 1985 O O . SER A 1 232 ? -8.820 0.827 21.288 1.00 82.12 232 SER A O 1
ATOM 1987 N N . THR A 1 233 ? -7.613 2.383 20.215 1.00 80.88 233 THR A N 1
ATOM 1988 C CA . THR A 1 233 ? -8.407 3.532 20.645 1.00 80.88 233 THR A CA 1
ATOM 1989 C C . THR A 1 233 ? -9.668 3.686 19.800 1.00 80.88 233 THR A C 1
ATOM 1991 O O . THR A 1 233 ? -9.902 2.929 18.858 1.00 80.88 233 THR A O 1
ATOM 1994 N N . ILE A 1 234 ? -10.492 4.679 20.132 1.00 83.56 234 ILE A N 1
ATOM 1995 C CA . ILE A 1 234 ? -11.510 5.177 19.207 1.00 83.56 234 ILE A CA 1
ATOM 1996 C C . ILE A 1 234 ? -10.773 5.927 18.080 1.00 83.56 234 ILE A C 1
ATOM 1998 O O . ILE A 1 234 ? -9.942 6.781 18.400 1.00 83.56 234 ILE A O 1
ATOM 2002 N N . PRO A 1 235 ? -11.031 5.607 16.798 1.00 87.06 235 PRO A N 1
ATOM 2003 C CA . PRO A 1 235 ? -10.444 6.306 15.660 1.00 87.06 235 PRO A CA 1
ATOM 2004 C C . PRO A 1 235 ? -10.668 7.818 15.719 1.00 87.06 235 PRO A C 1
ATOM 2006 O O . PRO A 1 235 ? -11.804 8.273 15.877 1.00 87.06 235 PRO A O 1
ATOM 2009 N N . ILE A 1 236 ? -9.625 8.619 15.485 1.00 86.00 236 ILE A N 1
ATOM 2010 C CA . ILE A 1 236 ? -9.772 10.083 15.500 1.00 86.00 236 ILE A CA 1
ATOM 2011 C C . ILE A 1 236 ? -10.667 10.589 14.363 1.00 86.00 236 ILE A C 1
ATOM 2013 O O . ILE A 1 236 ? -11.288 11.647 14.480 1.00 86.00 236 ILE A O 1
ATOM 2017 N N . LEU A 1 237 ? -10.750 9.830 13.262 1.00 86.69 237 LEU A N 1
ATOM 2018 C CA . LEU A 1 237 ? -11.644 10.135 12.147 1.00 86.69 237 LEU A CA 1
ATOM 2019 C C . LEU A 1 237 ? -13.110 10.124 12.585 1.00 86.69 237 LEU A C 1
ATOM 2021 O O . LEU A 1 237 ? -13.858 10.979 12.130 1.00 86.69 237 LEU A O 1
ATOM 2025 N N . TRP A 1 238 ? -13.496 9.249 13.515 1.00 86.31 238 TRP A N 1
ATOM 2026 C CA . TRP A 1 238 ? -14.854 9.198 14.067 1.00 86.31 238 TRP A CA 1
ATOM 2027 C C . TRP A 1 238 ? -15.149 10.308 15.074 1.00 86.31 238 TRP A C 1
ATOM 2029 O O . TRP A 1 238 ? -16.303 10.673 15.266 1.00 86.31 238 TRP A O 1
ATOM 2039 N N . CYS A 1 239 ? -14.120 10.858 15.719 1.00 83.62 239 CYS A N 1
ATOM 2040 C CA . CYS A 1 239 ? -14.293 12.026 16.581 1.00 83.62 239 CYS A CA 1
ATOM 2041 C C . CYS A 1 239 ? -14.477 13.313 15.762 1.00 83.62 239 CYS A C 1
ATOM 2043 O O . CYS A 1 239 ? -15.141 14.239 16.210 1.00 83.62 239 CYS A O 1
ATOM 2045 N N . LYS A 1 240 ? -13.857 13.397 14.576 1.00 84.94 240 LYS A N 1
ATOM 2046 C CA . LYS A 1 240 ? -13.911 14.588 13.708 1.00 84.94 240 LYS A CA 1
ATOM 2047 C C . LYS A 1 240 ? -15.060 14.561 12.709 1.00 84.94 240 LYS A C 1
ATOM 2049 O O . LYS A 1 240 ? -15.557 15.613 12.322 1.00 84.94 240 LYS A O 1
ATOM 2054 N N . PHE A 1 241 ? -15.427 13.375 12.246 1.00 84.44 241 PHE A N 1
ATOM 2055 C CA . PHE A 1 241 ? -16.464 13.159 11.251 1.00 84.44 241 PHE A CA 1
ATOM 2056 C C . PHE A 1 241 ? -17.483 12.171 11.791 1.00 84.44 241 PHE A C 1
ATOM 2058 O O . PHE A 1 241 ? -17.145 11.277 12.561 1.00 84.44 241 PHE A O 1
ATOM 2065 N N . ARG A 1 242 ? -18.727 12.298 11.330 1.00 83.00 242 ARG A N 1
ATOM 2066 C CA . ARG A 1 242 ? -19.809 11.405 11.739 1.00 83.00 242 ARG A CA 1
ATOM 2067 C C . ARG A 1 242 ? -19.446 9.942 11.467 1.00 83.00 242 ARG A C 1
ATOM 2069 O O . ARG A 1 242 ? -18.879 9.613 10.417 1.00 83.00 242 ARG A O 1
ATOM 2076 N N . ILE A 1 243 ? -19.782 9.075 12.421 1.00 83.88 243 ILE A N 1
ATOM 2077 C CA . ILE A 1 243 ? -19.643 7.627 12.259 1.00 83.88 243 ILE A CA 1
ATOM 2078 C C . ILE A 1 243 ? -20.615 7.179 11.154 1.00 83.88 243 ILE A C 1
ATOM 2080 O O . ILE A 1 243 ? -21.758 7.645 11.130 1.00 83.88 243 ILE A O 1
ATOM 2084 N N . PRO A 1 244 ? -20.197 6.286 10.243 1.00 83.75 244 PRO A N 1
ATOM 2085 C CA . PRO A 1 244 ? -21.050 5.794 9.168 1.00 83.75 244 PRO A CA 1
ATOM 2086 C C . PRO A 1 244 ? -22.314 5.136 9.704 1.00 83.75 244 PRO A C 1
ATOM 2088 O O . PRO A 1 244 ? -22.258 4.381 10.679 1.00 83.75 244 PRO A O 1
ATOM 2091 N N . ASN A 1 245 ? -23.444 5.382 9.040 1.00 85.12 245 ASN A N 1
ATOM 2092 C CA . ASN A 1 245 ? -24.725 4.853 9.491 1.00 85.12 245 ASN A CA 1
ATOM 2093 C C . ASN A 1 245 ? -24.743 3.316 9.514 1.00 85.12 245 ASN A C 1
ATOM 2095 O O . ASN A 1 245 ? -25.124 2.741 10.528 1.00 85.12 245 ASN A O 1
ATOM 2099 N N . ASP A 1 246 ? -24.190 2.664 8.488 1.00 82.75 246 ASP A N 1
ATOM 2100 C CA . ASP A 1 246 ? -24.106 1.199 8.389 1.00 82.75 246 ASP A CA 1
ATOM 2101 C C . ASP A 1 246 ? -23.404 0.564 9.600 1.00 82.75 246 ASP A C 1
ATOM 2103 O O . ASP A 1 246 ? -23.806 -0.484 10.107 1.00 82.75 246 ASP A O 1
ATOM 2107 N N . ILE A 1 247 ? -22.350 1.219 10.101 1.00 83.44 247 ILE A N 1
ATOM 2108 C CA . ILE A 1 247 ? -21.601 0.750 11.271 1.00 83.44 247 ILE A CA 1
ATOM 2109 C C . ILE A 1 247 ? -22.437 0.931 12.545 1.00 83.44 247 ILE A C 1
ATOM 2111 O O . ILE A 1 247 ? -22.465 0.035 13.390 1.00 83.44 247 ILE A O 1
ATOM 2115 N N . ARG A 1 248 ? -23.150 2.058 12.677 1.00 84.94 248 ARG A N 1
ATOM 2116 C CA . ARG A 1 248 ? -24.030 2.328 13.826 1.00 84.94 248 ARG A CA 1
ATOM 2117 C C . ARG A 1 248 ? -25.199 1.346 13.883 1.00 84.94 248 ARG A C 1
ATOM 2119 O O . ARG A 1 248 ? -25.478 0.802 14.949 1.00 84.94 248 ARG A O 1
ATOM 2126 N N . GLU A 1 249 ? -25.828 1.053 12.748 1.00 85.88 249 GLU A N 1
ATOM 2127 C CA . GLU A 1 249 ? -26.892 0.046 12.642 1.00 85.88 249 GLU A CA 1
ATOM 2128 C C . GLU A 1 249 ? -26.385 -1.361 12.975 1.00 85.88 249 GLU A C 1
ATOM 2130 O O . GLU A 1 249 ? -27.033 -2.118 13.709 1.00 85.88 249 GLU A O 1
ATOM 2135 N N . PHE A 1 250 ? -25.188 -1.708 12.498 1.00 84.19 250 PHE A N 1
ATOM 2136 C CA . PHE A 1 250 ? -24.550 -2.979 12.824 1.00 84.19 250 PHE A CA 1
ATOM 2137 C C . PHE A 1 250 ? -24.278 -3.119 14.330 1.00 84.19 250 PHE A C 1
ATOM 2139 O O . PHE A 1 250 ? -24.558 -4.167 14.918 1.00 84.19 250 PHE A O 1
ATOM 2146 N N . TRP A 1 251 ? -23.772 -2.073 14.986 1.00 84.69 251 TRP A N 1
ATOM 2147 C CA . TRP A 1 251 ? -23.555 -2.098 16.435 1.00 84.69 251 TRP A CA 1
ATOM 2148 C C . TRP A 1 251 ? -24.861 -2.154 17.220 1.00 84.69 251 TRP A C 1
ATOM 2150 O O . TRP A 1 251 ? -24.933 -2.893 18.200 1.00 84.69 251 TRP A O 1
ATOM 2160 N N . TYR A 1 252 ? -25.895 -1.438 16.774 1.00 84.38 252 TYR A N 1
ATOM 2161 C CA . TYR A 1 252 ? -27.195 -1.423 17.444 1.00 84.38 252 TYR A CA 1
ATOM 2162 C C . TYR A 1 252 ? -27.886 -2.784 17.382 1.00 84.38 252 TYR A C 1
ATOM 2164 O O . TYR A 1 252 ? -28.440 -3.240 18.377 1.00 84.38 252 TYR A O 1
ATOM 2172 N N . SER A 1 253 ? -27.788 -3.466 16.241 1.00 85.56 253 SER A N 1
ATOM 2173 C CA . SER A 1 253 ? -28.414 -4.775 16.038 1.00 85.56 253 SER A CA 1
ATOM 2174 C C . SER A 1 253 ? -27.660 -5.933 16.695 1.00 85.56 253 SER A C 1
ATOM 2176 O O . SER A 1 253 ? -28.293 -6.813 17.273 1.00 85.56 253 SER A O 1
ATOM 2178 N N . LYS A 1 254 ? -26.323 -5.975 16.601 1.00 81.88 254 LYS A N 1
ATOM 2179 C CA . LYS A 1 254 ? -25.540 -7.159 17.007 1.00 81.88 254 LYS A CA 1
ATOM 2180 C C . LYS A 1 254 ? -24.698 -6.971 18.266 1.00 81.88 254 LYS A C 1
ATOM 2182 O O . LYS A 1 254 ? -24.420 -7.957 18.946 1.00 81.88 254 LYS A O 1
ATOM 2187 N N . HIS A 1 255 ? -24.275 -5.747 18.592 1.00 78.81 255 HIS A N 1
ATOM 2188 C CA . HIS A 1 255 ? -23.261 -5.493 19.626 1.00 78.81 255 HIS A CA 1
ATOM 2189 C C . HIS A 1 255 ? -23.597 -4.304 20.527 1.00 78.81 255 HIS A C 1
ATOM 2191 O O . HIS A 1 255 ? -22.838 -3.338 20.633 1.00 78.81 255 HIS A O 1
ATOM 2197 N N . PHE A 1 256 ? -24.706 -4.427 21.255 1.00 80.06 256 PHE A N 1
ATOM 2198 C CA . PHE A 1 256 ? -25.195 -3.388 22.160 1.00 80.06 256 PHE A CA 1
ATOM 2199 C C . PHE A 1 256 ? -24.179 -2.965 23.238 1.00 80.06 256 PHE A C 1
ATOM 2201 O O . PHE A 1 256 ? -24.089 -1.784 23.569 1.00 80.06 256 PHE A O 1
ATOM 2208 N N . ASN A 1 257 ? -23.334 -3.888 23.714 1.00 80.50 257 ASN A N 1
ATOM 2209 C CA . ASN A 1 257 ? -22.277 -3.601 24.697 1.00 80.50 257 ASN A CA 1
ATOM 2210 C C . ASN A 1 257 ? -21.336 -2.467 24.247 1.00 80.50 257 ASN A C 1
ATOM 2212 O O . ASN A 1 257 ? -20.838 -1.697 25.067 1.00 80.50 257 ASN A O 1
ATOM 22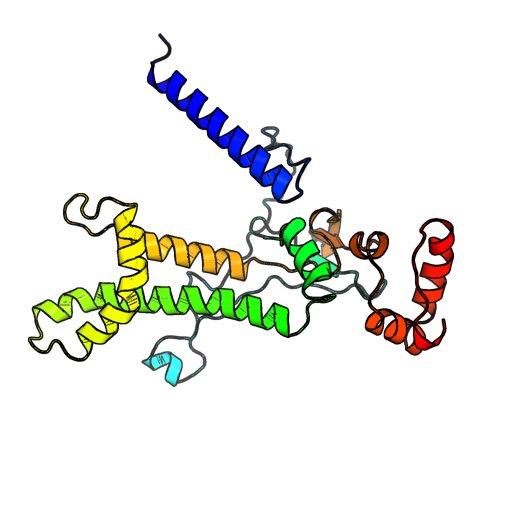16 N N . ILE A 1 258 ? -21.096 -2.342 22.939 1.00 79.06 258 ILE A N 1
ATOM 2217 C CA . ILE A 1 258 ? -20.227 -1.299 22.379 1.00 79.06 258 ILE A CA 1
ATOM 2218 C C . ILE A 1 258 ? -20.927 0.041 22.398 1.00 79.06 258 ILE A C 1
ATOM 2220 O O . ILE A 1 258 ? -20.303 1.043 22.727 1.00 79.06 258 ILE A O 1
ATOM 2224 N N . ILE A 1 259 ? -22.221 0.060 22.090 1.00 80.38 259 ILE A N 1
ATOM 2225 C CA . ILE A 1 259 ? -23.020 1.275 22.193 1.00 80.38 259 ILE A CA 1
ATOM 2226 C C . ILE A 1 259 ? -23.051 1.757 23.639 1.00 80.38 259 ILE A C 1
ATOM 2228 O O . ILE A 1 259 ? -22.812 2.935 23.869 1.00 80.38 259 ILE A O 1
ATOM 2232 N N . GLN A 1 260 ? -23.253 0.867 24.615 1.00 80.44 260 GLN A N 1
ATOM 2233 C CA . GLN A 1 260 ? -23.200 1.241 26.032 1.00 80.44 260 GLN A CA 1
ATOM 2234 C C . GLN A 1 260 ? -21.847 1.854 26.413 1.00 80.44 260 GLN A C 1
ATOM 2236 O O . GLN A 1 260 ? -21.803 2.914 27.035 1.00 80.44 260 GLN A O 1
ATOM 2241 N N . PHE A 1 261 ? -20.743 1.238 25.984 1.00 80.38 261 PHE A N 1
ATOM 2242 C CA . PHE A 1 261 ? -19.403 1.781 26.204 1.00 80.38 261 PHE A CA 1
ATOM 2243 C C . PHE A 1 261 ? -19.201 3.148 25.531 1.00 80.38 261 PHE A C 1
ATOM 2245 O O . PHE A 1 261 ? -18.680 4.075 26.148 1.00 80.38 261 PHE A O 1
ATOM 2252 N N . LEU A 1 262 ? -19.646 3.303 24.282 1.00 80.31 262 LEU A N 1
ATOM 2253 C CA . LEU A 1 262 ? -19.546 4.568 23.559 1.00 80.31 262 LEU A CA 1
ATOM 2254 C C . LEU A 1 262 ? -20.428 5.653 24.188 1.00 80.31 262 LEU A C 1
ATOM 2256 O O . LEU A 1 262 ? -20.006 6.799 24.222 1.00 80.31 262 LEU A O 1
ATOM 2260 N N . ILE A 1 263 ? -21.607 5.319 24.724 1.00 80.81 263 ILE A N 1
ATOM 2261 C CA . ILE A 1 263 ? -22.483 6.258 25.446 1.00 80.81 263 ILE A CA 1
ATOM 2262 C C . ILE A 1 263 ? -21.809 6.761 26.726 1.00 80.81 263 ILE A C 1
ATOM 2264 O O . ILE A 1 263 ? -21.904 7.949 27.028 1.00 80.81 263 ILE A O 1
ATOM 2268 N N . LEU A 1 264 ? -21.106 5.888 27.458 1.00 80.62 264 LEU A N 1
ATOM 2269 C CA . LEU A 1 264 ? -20.337 6.298 28.637 1.00 80.62 264 LEU A CA 1
ATOM 2270 C C . LEU A 1 264 ? -19.256 7.319 28.265 1.00 80.62 264 LEU A C 1
ATOM 2272 O O . LEU A 1 264 ? -19.123 8.332 28.943 1.00 80.62 264 LEU A O 1
ATOM 2276 N N . ILE A 1 265 ? -18.548 7.088 27.156 1.00 75.12 265 ILE A N 1
ATOM 2277 C CA . ILE A 1 265 ? -17.503 7.992 26.650 1.00 75.12 265 ILE A CA 1
ATOM 2278 C C . ILE A 1 265 ? -18.087 9.245 25.982 1.00 75.12 265 ILE A C 1
ATOM 2280 O O . ILE A 1 265 ? -17.450 10.296 25.989 1.00 75.12 265 ILE A O 1
ATOM 2284 N N . LYS A 1 266 ? -19.303 9.175 25.425 1.00 71.94 266 LYS A N 1
ATOM 2285 C CA . LYS A 1 266 ? -19.966 10.296 24.738 1.00 71.94 266 LYS A CA 1
ATOM 2286 C C . LYS A 1 266 ? -20.071 11.537 25.621 1.00 71.94 266 LYS A C 1
ATOM 2288 O O . LYS A 1 266 ? -20.037 12.646 25.105 1.00 71.94 266 LYS A O 1
ATOM 2293 N N . LYS A 1 267 ? -20.180 11.369 26.943 1.00 65.69 267 LYS A N 1
ATOM 2294 C CA . LYS A 1 267 ? -20.199 12.503 27.881 1.00 65.69 267 LYS A CA 1
ATOM 2295 C C . LYS A 1 267 ? -18.972 13.410 27.731 1.00 65.69 267 LYS A C 1
ATOM 2297 O O . LYS A 1 267 ? -19.106 14.615 27.898 1.00 65.69 267 LYS A O 1
ATOM 2302 N N . ASP A 1 268 ? -17.840 12.838 27.328 1.00 69.75 268 ASP A N 1
ATOM 2303 C CA . ASP A 1 268 ? -16.579 13.553 27.133 1.00 69.75 268 ASP A CA 1
ATOM 2304 C C . ASP A 1 268 ? -16.306 13.887 25.652 1.00 69.75 268 ASP A C 1
ATOM 2306 O O . ASP A 1 268 ? -15.480 14.747 25.346 1.00 69.75 268 ASP A O 1
ATOM 2310 N N . LEU A 1 269 ? -16.986 13.218 24.710 1.00 67.31 269 LEU A N 1
ATOM 2311 C CA . LEU A 1 269 ? -16.791 13.363 23.264 1.00 67.31 269 LEU A CA 1
ATOM 2312 C C . LEU A 1 269 ? -18.141 13.559 22.548 1.00 67.31 269 LEU A C 1
ATOM 2314 O O . LEU A 1 269 ? -18.939 12.626 22.478 1.00 67.31 269 LEU A O 1
ATOM 2318 N N . ASN A 1 270 ? -18.372 14.735 21.946 1.00 66.00 270 ASN A N 1
ATOM 2319 C CA . ASN A 1 270 ? -19.569 15.069 21.146 1.00 66.00 270 ASN A CA 1
ATOM 2320 C C . ASN A 1 270 ? -19.694 14.202 19.868 1.00 66.00 270 ASN A C 1
ATOM 2322 O O . ASN A 1 270 ? -19.441 14.663 18.757 1.00 66.00 270 ASN A O 1
ATOM 2326 N N . ILE A 1 271 ? -20.064 12.927 20.020 1.00 72.81 271 ILE A N 1
ATOM 2327 C CA . ILE A 1 271 ? -20.157 11.938 18.936 1.00 72.81 271 ILE A CA 1
ATOM 2328 C C . ILE A 1 271 ? -21.610 11.463 18.762 1.00 72.81 271 ILE A C 1
ATOM 2330 O O . ILE A 1 271 ? -22.284 11.075 19.723 1.00 72.81 271 ILE A O 1
ATOM 2334 N N . ASP A 1 272 ? -22.076 11.413 17.512 1.00 73.44 272 ASP A N 1
ATOM 2335 C CA . ASP A 1 272 ? -23.395 10.888 17.135 1.00 73.44 272 ASP A CA 1
ATOM 2336 C C . ASP A 1 272 ? -23.382 9.363 16.974 1.00 73.44 272 ASP A C 1
ATOM 2338 O O . ASP A 1 272 ? -23.038 8.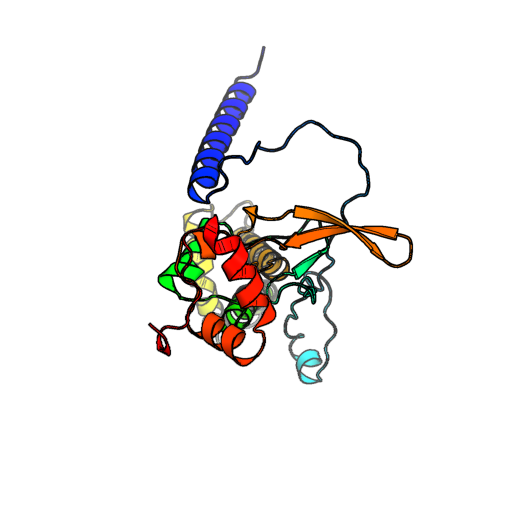827 15.919 1.00 73.44 272 ASP A O 1
ATOM 2342 N N . ILE A 1 273 ? -23.795 8.654 18.024 1.00 78.31 273 ILE A N 1
ATOM 2343 C CA . ILE A 1 273 ? -23.744 7.182 18.089 1.00 78.31 273 ILE A CA 1
ATOM 2344 C C . ILE A 1 273 ? -25.030 6.519 17.570 1.00 78.31 273 ILE A C 1
ATOM 2346 O O . ILE A 1 273 ? -24.987 5.378 17.115 1.00 78.31 273 ILE A O 1
ATOM 2350 N N . LEU A 1 274 ? -26.170 7.212 17.630 1.00 80.31 274 LEU A N 1
ATOM 2351 C CA . LEU A 1 274 ? -27.461 6.632 17.256 1.00 80.31 274 LEU A CA 1
ATOM 2352 C C . LEU A 1 274 ? -27.593 6.504 15.729 1.00 80.31 274 LEU A C 1
ATOM 2354 O O . LEU A 1 274 ? -27.147 7.404 15.013 1.00 80.31 274 LEU A O 1
ATOM 2358 N N . PRO A 1 275 ? -28.173 5.399 15.225 1.00 82.88 275 PRO A N 1
ATOM 2359 C CA . PRO A 1 275 ? -28.462 5.248 13.805 1.00 82.88 275 PRO A CA 1
ATOM 2360 C C . PRO A 1 275 ? -29.534 6.247 13.364 1.00 82.88 275 PRO A C 1
ATOM 2362 O O . PRO A 1 275 ? -30.419 6.602 14.141 1.00 82.88 275 PRO A O 1
ATOM 2365 N N . ASP A 1 276 ? -29.480 6.651 12.096 1.00 84.25 276 ASP A N 1
ATOM 2366 C CA . ASP A 1 276 ? -30.358 7.689 11.536 1.00 84.25 276 ASP A CA 1
ATOM 2367 C C . ASP A 1 276 ? -31.838 7.305 11.569 1.00 84.25 276 ASP A C 1
ATOM 2369 O O . ASP A 1 276 ? -32.694 8.171 11.634 1.00 84.25 276 ASP A O 1
ATOM 2373 N N . ARG A 1 277 ? -32.151 6.007 11.598 1.00 78.81 277 ARG A N 1
ATOM 2374 C CA . ARG A 1 277 ? -33.527 5.511 11.729 1.00 78.81 277 ARG A CA 1
ATOM 2375 C C . ARG A 1 277 ? -34.199 5.888 13.061 1.00 78.81 277 ARG A C 1
ATOM 2377 O O . ARG A 1 277 ? -35.421 5.831 13.146 1.00 78.81 277 ARG A O 1
ATOM 2384 N N . LEU A 1 278 ? -33.420 6.171 14.106 1.00 73.19 278 LEU A N 1
ATOM 2385 C CA . LEU A 1 278 ? -33.917 6.428 15.465 1.00 73.19 278 LEU A CA 1
ATOM 2386 C C . LEU A 1 278 ? -33.875 7.915 15.862 1.00 73.19 278 LEU A C 1
ATOM 2388 O O . LEU A 1 278 ? -34.212 8.225 17.004 1.00 73.19 278 LEU A O 1
ATOM 2392 N N . ILE A 1 279 ? -33.413 8.795 14.968 1.00 67.31 279 ILE A N 1
ATOM 2393 C CA . ILE A 1 279 ? -33.292 10.250 15.169 1.00 67.31 279 ILE A CA 1
ATOM 2394 C C . ILE A 1 279 ? -34.422 10.932 14.404 1.00 67.31 279 ILE A C 1
ATOM 2396 O O . ILE A 1 279 ? -35.045 11.838 14.993 1.00 67.31 279 ILE A O 1
#

Organism: NCBI:txid2083273

Secondary structure (DSSP, 8-state):
---HHHHHHHHHHHHHHHHHHHHHHHHT-TT---S---------PPPP---SSSSPPPP-SHHHHHH-PPPPP-PPPPEE-TTSTT-EEEE--TT-EEPPHHHHHHHHHTS---S--HHHHHHHHHHHHHHHHHHHHHHHHHHHTTHHHH----TTHHHHHHHHHHHHHHHTTTS-S-BTTB--HHHHHHHHHHHHHHHHHHEE--TTS-GGG-EEEEEEETTEEEEEEEE-S--HHHHHSPPPHHHHHHHHHH-HHHHHHHHHHHTTS----S-GGG-